Protein AF-G9N694-F1 (afdb_monomer)

pLDDT: mean 79.69, std 17.28, range [27.3, 97.25]

Secondary structure (DSSP, 8-state):
-PPP-----------S-SS-HHHHHHHHHHHHT-SS---HHHHHHHHHHH-GGGTTTS-HHHHHHHHHHHHHHHHHHHH-TT----EETBEE-TT-PPSS--S-S--TTS-----PPPPHHHHHHHHHHHHHHTSTTHHHHTT-HHHHHHHHHHHHTS-HHHHSTT----HHHHHHHHHHHHHHHHHHHHHS-EEEEESSSEEEE-SSSS-HHHHHHHHHHHHHHHHHS-GGG--TTPPPP-

Radius of gyration: 29.2 Å; Cα contacts (8 Å, |Δi|>4): 184; chains: 1; bounding box: 54×41×78 Å

Mean predicted aligned error: 15.03 Å

Structure (mmCIF, N/CA/C/O backbone):
data_AF-G9N694-F1
#
_entry.id   AF-G9N694-F1
#
loop_
_atom_site.group_PDB
_atom_site.id
_atom_site.type_symbol
_atom_site.label_atom_id
_atom_site.label_alt_id
_atom_site.label_comp_id
_atom_site.label_asym_id
_atom_site.label_entity_id
_atom_site.label_seq_id
_atom_site.pdbx_PDB_ins_code
_atom_site.Cartn_x
_atom_site.Cartn_y
_atom_site.Cartn_z
_atom_site.occupancy
_atom_site.B_iso_or_equiv
_atom_site.auth_seq_id
_atom_site.auth_comp_id
_atom_site.auth_asym_id
_atom_site.auth_atom_id
_atom_site.pdbx_PDB_model_num
ATOM 1 N N . MET A 1 1 ? -7.653 12.876 -32.410 1.00 31.05 1 MET A N 1
ATOM 2 C CA . MET A 1 1 ? -6.882 13.319 -33.592 1.00 31.05 1 MET A CA 1
ATOM 3 C C . MET A 1 1 ? -6.467 12.073 -34.362 1.00 31.05 1 MET A C 1
ATOM 5 O O . MET A 1 1 ? -6.096 11.101 -33.723 1.00 31.05 1 MET A O 1
ATOM 9 N N . ASN A 1 2 ? -6.674 12.069 -35.682 1.00 27.30 2 ASN A N 1
ATOM 10 C CA . ASN A 1 2 ? -6.541 10.912 -36.582 1.00 27.30 2 ASN A CA 1
ATOM 11 C C . ASN A 1 2 ? -5.168 10.219 -36.518 1.00 27.30 2 ASN A C 1
ATOM 13 O O . ASN A 1 2 ? -4.164 10.930 -36.509 1.00 27.30 2 ASN A O 1
ATOM 17 N N . PRO A 1 3 ? -5.094 8.883 -36.653 1.00 35.75 3 PRO A N 1
ATOM 18 C CA . PRO A 1 3 ? -3.909 8.231 -37.181 1.00 35.75 3 PRO A CA 1
ATOM 19 C C . PRO A 1 3 ? -4.004 8.194 -38.714 1.00 35.75 3 PRO A C 1
ATOM 21 O O . PRO A 1 3 ? -4.910 7.583 -39.277 1.00 35.75 3 PRO A O 1
ATOM 24 N N . ASN A 1 4 ? -3.073 8.852 -39.4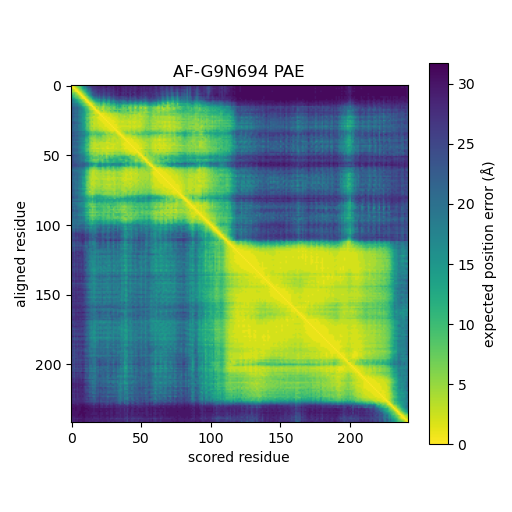00 1.00 31.20 4 ASN A N 1
ATOM 25 C CA . ASN A 1 4 ? -2.775 8.546 -40.799 1.00 31.20 4 ASN A CA 1
ATOM 26 C C . ASN A 1 4 ? -1.699 7.452 -40.816 1.00 31.20 4 ASN A C 1
ATOM 28 O O . ASN A 1 4 ? -0.613 7.704 -40.300 1.00 31.20 4 ASN A O 1
ATOM 32 N N . PRO A 1 5 ? -1.918 6.293 -41.458 1.00 39.34 5 PRO A N 1
ATOM 33 C CA . PRO A 1 5 ? -0.839 5.454 -41.936 1.00 39.34 5 PRO A CA 1
ATOM 34 C C . PRO A 1 5 ? -0.803 5.585 -43.459 1.00 39.34 5 PRO A C 1
ATOM 36 O O . PRO A 1 5 ? -1.411 4.804 -44.188 1.00 39.34 5 PRO A O 1
ATOM 39 N N . SER A 1 6 ? -0.128 6.617 -43.950 1.00 39.28 6 SER A N 1
ATOM 40 C CA . SER A 1 6 ? 0.314 6.646 -45.340 1.00 39.28 6 SER A CA 1
ATOM 41 C C . SER A 1 6 ? 1.830 6.675 -45.333 1.00 39.28 6 SER A C 1
ATOM 43 O O . SER A 1 6 ? 2.430 7.742 -45.414 1.00 39.28 6 SER A O 1
ATOM 45 N N . ASP A 1 7 ? 2.431 5.500 -45.206 1.00 34.69 7 ASP A N 1
ATOM 46 C CA . ASP A 1 7 ? 3.839 5.320 -45.529 1.00 34.69 7 ASP A CA 1
ATOM 47 C C . ASP A 1 7 ? 3.988 4.039 -46.353 1.00 34.69 7 ASP A C 1
ATOM 49 O O . ASP A 1 7 ? 4.332 2.971 -45.864 1.00 34.69 7 ASP A O 1
ATOM 53 N N . ASN A 1 8 ? 3.568 4.143 -47.616 1.00 41.00 8 ASN A N 1
ATOM 54 C CA . ASN A 1 8 ? 3.902 3.195 -48.675 1.00 41.00 8 ASN A CA 1
ATOM 55 C C . ASN A 1 8 ? 4.928 3.889 -49.584 1.00 41.00 8 ASN A C 1
ATOM 57 O O . ASN A 1 8 ? 4.618 4.249 -50.721 1.00 41.00 8 ASN A O 1
ATOM 61 N N . GLY A 1 9 ? 6.121 4.152 -49.052 1.00 32.03 9 GLY A N 1
ATOM 62 C CA . GLY A 1 9 ? 7.312 4.408 -49.859 1.00 32.03 9 GLY A CA 1
ATOM 63 C C . GLY A 1 9 ? 7.991 3.084 -50.240 1.00 32.03 9 GLY A C 1
ATOM 64 O O . GLY A 1 9 ? 7.825 2.094 -49.525 1.00 32.03 9 GLY A O 1
ATOM 65 N N . PRO A 1 10 ? 8.729 3.010 -51.363 1.00 35.75 10 PRO A N 1
ATOM 66 C CA . PRO A 1 10 ? 9.571 1.852 -51.648 1.00 35.75 10 PRO A CA 1
ATOM 67 C C . PRO A 1 10 ? 10.596 1.708 -50.515 1.00 35.75 10 PRO A C 1
ATOM 69 O O . PRO A 1 10 ? 11.372 2.633 -50.290 1.00 35.75 10 PRO A O 1
ATOM 72 N N . GLU A 1 11 ? 10.562 0.585 -49.787 1.00 46.62 11 GLU A N 1
ATOM 73 C CA . GLU A 1 11 ? 11.498 0.315 -48.690 1.00 46.62 11 GLU A CA 1
ATOM 74 C C . GLU A 1 11 ? 12.936 0.399 -49.217 1.00 46.62 11 GLU A C 1
ATOM 76 O O . GLU A 1 11 ? 13.389 -0.470 -49.969 1.00 46.62 11 GLU A O 1
ATOM 81 N N . GLU A 1 12 ? 13.649 1.461 -48.837 1.00 47.66 12 GLU A N 1
ATOM 82 C CA . GLU A 1 12 ? 15.097 1.535 -48.988 1.00 47.66 12 GLU A CA 1
ATOM 83 C C . GLU A 1 12 ? 15.743 0.303 -48.323 1.00 47.66 12 GLU A C 1
ATOM 85 O O . GLU A 1 12 ? 15.193 -0.240 -47.354 1.00 47.66 12 GLU A O 1
ATOM 90 N N . PRO A 1 13 ? 16.889 -0.189 -48.835 1.00 55.44 13 PRO A N 1
ATOM 91 C CA . PRO A 1 13 ? 17.591 -1.299 -48.205 1.00 55.44 13 PRO A CA 1
ATOM 92 C C . PRO A 1 13 ? 17.826 -0.961 -46.731 1.00 55.44 13 PRO A C 1
ATOM 94 O O . PRO A 1 13 ? 18.394 0.086 -46.434 1.00 55.44 13 PRO A O 1
ATOM 97 N N . LEU A 1 14 ? 17.376 -1.830 -45.819 1.00 58.38 14 LEU A N 1
ATOM 98 C CA . LEU A 1 14 ? 17.559 -1.627 -44.380 1.00 58.38 14 LEU A CA 1
ATOM 99 C C . LEU A 1 14 ? 19.048 -1.438 -44.091 1.00 58.38 14 LEU A C 1
ATOM 101 O O . LEU A 1 14 ? 19.834 -2.382 -44.172 1.00 58.38 14 LEU A O 1
ATOM 105 N N . GLN A 1 15 ? 19.431 -0.211 -43.757 1.00 66.50 15 GLN A N 1
ATOM 106 C CA . GLN A 1 15 ? 20.786 0.093 -43.345 1.00 66.50 15 GLN A CA 1
ATOM 107 C C . GLN A 1 15 ? 20.941 -0.366 -41.893 1.00 66.50 15 GLN A C 1
ATOM 109 O O . GLN A 1 15 ? 20.448 0.278 -40.970 1.00 66.50 15 GLN A O 1
ATOM 114 N N . LEU A 1 16 ? 21.585 -1.520 -41.689 1.00 68.62 16 LEU A N 1
ATOM 115 C CA . LEU A 1 16 ? 21.715 -2.148 -40.368 1.00 68.62 16 LEU A CA 1
ATOM 116 C C . LEU A 1 16 ? 22.426 -1.234 -39.353 1.00 68.62 16 LEU A C 1
ATOM 118 O O . LEU A 1 16 ? 22.100 -1.256 -38.171 1.00 68.62 16 LEU A O 1
ATOM 122 N N . PHE A 1 17 ? 23.358 -0.406 -39.832 1.00 76.06 17 PHE A N 1
ATOM 123 C CA . PHE A 1 17 ? 24.178 0.485 -39.019 1.00 76.06 17 PHE A CA 1
ATOM 124 C C . PHE A 1 17 ? 24.360 1.857 -39.704 1.00 76.06 17 PHE A C 1
ATOM 126 O O . PHE A 1 17 ? 24.697 1.883 -40.890 1.00 76.06 17 PHE A O 1
ATOM 133 N N . PRO A 1 18 ? 24.185 2.989 -38.994 1.00 71.81 18 PRO A N 1
ATOM 134 C CA . PRO A 1 18 ? 24.205 4.333 -39.588 1.00 71.81 18 PRO A CA 1
ATOM 135 C C . P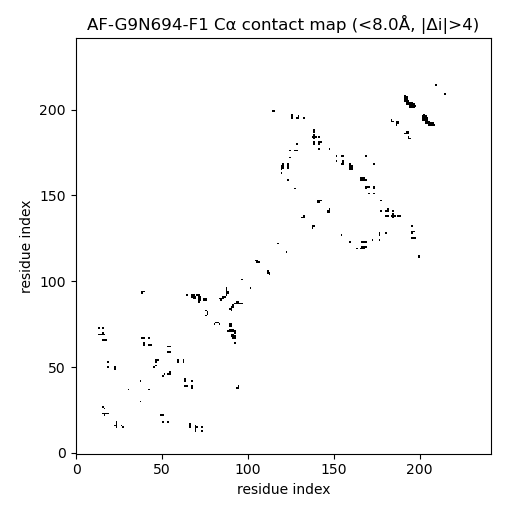RO A 1 18 ? 25.609 4.908 -39.889 1.00 71.81 18 PRO A C 1
ATOM 137 O O . PRO A 1 18 ? 25.710 6.024 -40.391 1.00 71.81 18 PRO A O 1
ATOM 140 N N . GLY A 1 19 ? 26.694 4.184 -39.587 1.00 75.94 19 GLY A N 1
ATOM 141 C CA . GLY A 1 19 ? 28.081 4.614 -39.839 1.00 75.94 19 GLY A CA 1
ATOM 142 C C . GLY A 1 19 ? 28.607 4.351 -41.258 1.00 75.94 19 GLY A C 1
ATOM 143 O O . GLY A 1 19 ? 27.845 4.145 -42.203 1.00 75.94 19 GLY A O 1
ATOM 144 N N . THR A 1 20 ? 29.938 4.361 -41.424 1.00 80.88 20 THR A N 1
ATOM 145 C CA . THR A 1 20 ? 30.566 4.128 -42.739 1.00 80.88 20 THR A CA 1
ATOM 146 C C . THR A 1 20 ? 30.318 2.698 -43.245 1.00 80.88 20 THR A C 1
ATOM 148 O O . THR A 1 20 ? 30.080 1.792 -42.439 1.00 80.88 20 THR A O 1
ATOM 151 N N . PRO A 1 21 ? 30.406 2.438 -44.566 1.00 79.00 21 PRO A N 1
ATOM 152 C CA . PRO A 1 21 ? 30.223 1.092 -45.117 1.00 79.00 21 PRO A CA 1
ATOM 153 C C . PRO A 1 21 ? 31.161 0.040 -44.504 1.00 79.00 21 PRO A C 1
ATOM 155 O O . PRO A 1 21 ? 30.767 -1.111 -44.322 1.00 79.00 21 PRO A O 1
ATOM 158 N N . GLU A 1 22 ? 32.388 0.428 -44.145 1.00 79.69 22 GLU A N 1
ATOM 159 C CA . GLU A 1 22 ? 33.351 -0.445 -43.469 1.00 79.69 22 GLU A CA 1
ATOM 160 C C . GLU A 1 22 ? 32.893 -0.804 -42.051 1.00 79.69 22 GLU A C 1
ATOM 162 O O . GLU A 1 22 ? 32.952 -1.974 -41.670 1.00 79.69 22 GLU A O 1
ATOM 167 N N . GLN A 1 23 ? 32.392 0.175 -41.292 1.00 79.62 23 GLN A N 1
ATOM 168 C CA . GLN A 1 23 ? 31.858 -0.044 -39.945 1.00 79.62 23 GLN A CA 1
ATOM 169 C C . GLN A 1 23 ? 30.597 -0.908 -39.981 1.00 79.62 23 GLN A C 1
ATOM 171 O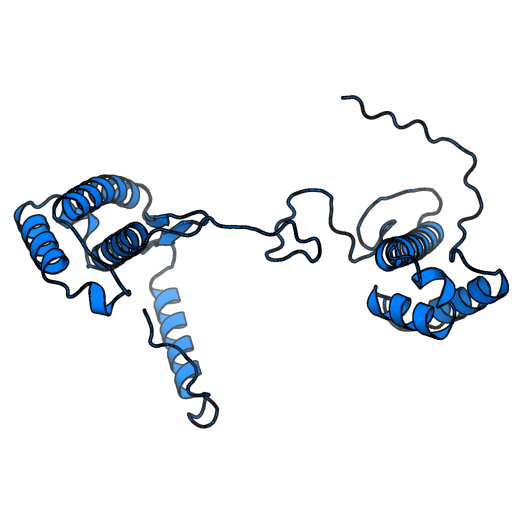 O . GLN A 1 23 ? 30.463 -1.824 -39.177 1.00 79.62 23 GLN A O 1
ATOM 176 N N . ALA A 1 24 ? 29.701 -0.674 -40.945 1.00 80.38 24 ALA A N 1
ATOM 177 C CA . ALA A 1 24 ? 28.495 -1.479 -41.116 1.00 80.38 24 ALA A CA 1
ATOM 178 C C . ALA A 1 24 ? 28.823 -2.951 -41.413 1.00 80.38 24 ALA A C 1
ATOM 180 O O . ALA A 1 24 ? 28.180 -3.849 -40.870 1.00 80.38 24 ALA A O 1
ATOM 181 N N . LYS A 1 25 ? 29.862 -3.208 -42.220 1.00 82.44 25 LYS A N 1
ATOM 182 C CA . LYS A 1 25 ? 30.330 -4.570 -42.499 1.00 82.44 25 LYS A CA 1
ATOM 183 C C . LYS A 1 25 ? 30.919 -5.243 -41.253 1.00 82.44 25 LYS A C 1
ATOM 185 O O . LYS A 1 25 ? 30.572 -6.384 -40.966 1.00 82.44 25 LYS A O 1
ATOM 190 N N . GLN A 1 26 ? 31.767 -4.538 -40.502 1.00 84.06 26 GLN A N 1
ATOM 191 C CA . GLN A 1 26 ? 32.325 -5.050 -39.241 1.00 84.06 26 GLN A CA 1
ATOM 192 C C . GLN A 1 26 ? 31.231 -5.338 -38.208 1.00 84.06 26 GLN A C 1
ATOM 194 O O . GLN A 1 26 ? 31.291 -6.343 -37.504 1.00 84.06 26 GLN A O 1
ATOM 199 N N . PHE A 1 27 ? 30.217 -4.474 -38.140 1.00 84.81 27 PHE A N 1
ATOM 200 C CA . PHE A 1 27 ? 29.071 -4.656 -37.261 1.00 84.81 27 PHE A CA 1
ATOM 201 C C . PHE A 1 27 ? 28.266 -5.902 -37.637 1.00 84.81 27 PHE A C 1
ATOM 203 O O . PHE A 1 27 ? 27.937 -6.700 -36.767 1.00 84.81 27 PHE A O 1
ATOM 210 N N . GLN A 1 28 ? 28.001 -6.118 -38.928 1.00 82.62 28 GLN A N 1
ATOM 211 C CA . GLN A 1 28 ? 27.291 -7.309 -39.393 1.00 82.62 28 GLN A CA 1
ATOM 212 C C . GLN A 1 28 ? 28.056 -8.600 -39.070 1.00 82.62 28 GLN A C 1
ATOM 214 O O . GLN A 1 28 ? 27.458 -9.548 -38.567 1.00 82.62 28 GLN A O 1
ATOM 219 N N . GLU A 1 29 ? 29.370 -8.632 -39.308 1.00 86.19 29 GLU A N 1
ATOM 220 C CA . GLU A 1 29 ? 30.215 -9.785 -38.966 1.00 86.19 29 GLU A CA 1
ATOM 221 C C . GLU A 1 29 ? 30.194 -10.071 -37.454 1.00 86.19 29 GLU A C 1
ATOM 223 O O . GLU A 1 29 ? 30.138 -11.228 -37.041 1.00 86.19 29 GLU A O 1
ATOM 228 N N . TRP A 1 30 ? 30.176 -9.025 -36.623 1.00 87.88 30 TRP A N 1
ATOM 229 C CA . TRP A 1 30 ? 30.041 -9.154 -35.172 1.00 87.88 30 TRP A CA 1
ATOM 230 C C . TRP A 1 30 ? 28.665 -9.691 -34.749 1.00 87.88 30 TRP A C 1
ATOM 232 O O . TRP A 1 30 ? 28.603 -10.597 -33.919 1.00 87.88 30 TRP A O 1
ATOM 242 N N . VAL A 1 31 ? 27.575 -9.197 -35.351 1.00 84.38 31 VAL A N 1
ATOM 243 C CA . VAL A 1 31 ? 26.210 -9.683 -35.083 1.00 84.38 31 VAL A CA 1
ATOM 244 C C . VAL A 1 31 ? 26.061 -11.158 -35.468 1.00 84.38 31 VAL A C 1
ATOM 246 O O . VAL A 1 31 ? 25.465 -11.932 -34.724 1.00 84.38 31 VAL A O 1
ATOM 249 N N . GLU A 1 32 ? 26.608 -11.566 -36.615 1.00 83.44 32 GLU A N 1
ATOM 250 C CA . GLU A 1 32 ? 26.544 -12.953 -37.097 1.00 83.44 32 GLU A CA 1
ATOM 251 C C . GLU A 1 32 ? 27.414 -13.916 -36.274 1.00 83.44 32 GLU A C 1
ATOM 253 O O . GLU A 1 32 ? 27.096 -15.101 -36.185 1.00 83.44 32 GLU A O 1
ATOM 258 N N . ALA A 1 33 ? 28.488 -13.416 -35.656 1.00 86.75 33 ALA A N 1
ATOM 259 C CA . ALA A 1 33 ? 29.359 -14.185 -34.769 1.00 86.75 33 ALA A CA 1
ATOM 260 C C . ALA A 1 33 ? 28.843 -14.281 -33.320 1.00 86.75 33 ALA A C 1
ATOM 262 O O . ALA A 1 33 ? 29.460 -14.960 -32.498 1.00 86.75 33 ALA A O 1
ATOM 263 N N . ALA A 1 34 ? 27.753 -13.590 -32.977 1.00 82.44 34 ALA A N 1
ATOM 264 C CA . ALA A 1 34 ? 27.225 -13.578 -31.622 1.00 82.44 34 AL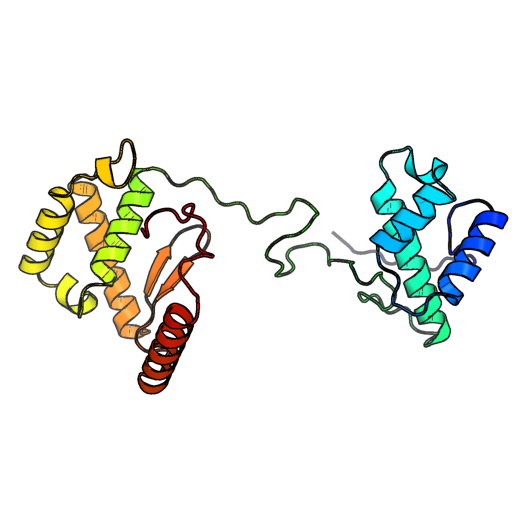A A CA 1
ATOM 265 C C . ALA A 1 34 ? 26.505 -14.897 -31.282 1.00 82.44 34 ALA A C 1
ATOM 267 O O . ALA A 1 34 ? 25.465 -15.228 -31.845 1.00 82.44 34 ALA A O 1
ATOM 268 N N . ASP A 1 35 ? 27.022 -15.615 -30.282 1.00 79.56 35 ASP A N 1
ATOM 269 C CA . ASP A 1 35 ? 26.409 -16.847 -29.755 1.00 79.56 35 ASP A CA 1
ATOM 270 C C . ASP A 1 35 ? 25.221 -16.587 -28.799 1.00 79.56 35 ASP A C 1
ATOM 272 O O . ASP A 1 35 ? 24.538 -17.520 -28.368 1.00 79.56 35 ASP A O 1
ATOM 276 N N . LYS A 1 36 ? 24.970 -15.323 -28.433 1.00 77.38 36 LYS A N 1
ATOM 277 C CA . LYS A 1 36 ? 23.911 -14.890 -27.506 1.00 77.38 36 LYS A CA 1
ATOM 278 C C . LYS A 1 36 ? 23.054 -13.786 -28.127 1.00 77.38 36 LYS A C 1
ATOM 280 O O . LYS A 1 36 ? 23.486 -13.105 -29.053 1.00 77.38 36 LYS A O 1
ATOM 285 N N . LEU A 1 37 ? 21.852 -13.585 -27.580 1.00 71.75 37 LEU A N 1
ATOM 286 C CA . LEU A 1 37 ? 21.022 -12.427 -27.923 1.00 71.75 37 LEU A CA 1
ATOM 287 C C . LEU A 1 37 ? 21.776 -11.140 -27.579 1.00 71.75 37 LEU A C 1
ATOM 289 O O . LEU A 1 37 ? 22.233 -10.974 -26.450 1.00 71.75 37 LEU A O 1
ATOM 293 N N . ILE A 1 38 ? 21.890 -10.263 -28.569 1.00 79.38 38 ILE A N 1
ATOM 294 C CA . ILE A 1 38 ? 22.545 -8.964 -28.454 1.00 79.38 38 ILE A CA 1
ATOM 295 C C . ILE A 1 38 ? 21.576 -8.005 -27.763 1.00 79.38 38 ILE A C 1
ATOM 297 O O . ILE A 1 38 ? 20.464 -7.800 -28.257 1.00 79.38 38 ILE A O 1
ATOM 301 N N . CYS A 1 39 ? 21.984 -7.441 -26.628 1.00 76.38 39 CYS A N 1
ATOM 302 C CA . CYS A 1 39 ? 21.203 -6.442 -25.898 1.00 76.38 39 CYS A CA 1
ATOM 303 C C . CYS A 1 39 ? 21.775 -5.028 -26.071 1.00 76.38 39 CYS A C 1
ATOM 305 O O . CYS A 1 39 ? 22.799 -4.827 -26.728 1.00 76.38 39 CYS A O 1
ATOM 307 N N . PHE A 1 40 ? 21.100 -4.043 -25.473 1.00 80.44 40 PHE A N 1
ATOM 308 C CA . PHE A 1 40 ? 21.509 -2.640 -25.518 1.00 80.44 40 PHE A CA 1
ATOM 309 C C . PHE A 1 40 ? 22.974 -2.414 -25.125 1.00 80.44 40 PHE A C 1
ATOM 311 O O . PHE A 1 40 ? 23.707 -1.758 -25.866 1.00 80.44 40 PHE A O 1
ATOM 318 N N . GLU A 1 41 ? 23.421 -3.009 -24.018 1.00 80.12 41 GLU A N 1
ATOM 319 C CA . GLU A 1 41 ? 24.784 -2.813 -23.511 1.00 80.12 41 GLU A CA 1
ATOM 320 C C . GLU A 1 41 ? 25.846 -3.367 -24.473 1.00 80.12 41 GLU A C 1
ATOM 322 O O . GLU A 1 41 ? 26.861 -2.718 -24.714 1.00 80.12 41 GLU A O 1
ATOM 327 N N . ASP A 1 42 ? 25.579 -4.517 -25.105 1.00 83.19 42 ASP A N 1
ATOM 328 C CA . ASP A 1 42 ? 26.502 -5.127 -26.069 1.00 83.19 42 ASP A CA 1
ATOM 329 C C . ASP A 1 42 ? 26.723 -4.209 -27.292 1.00 83.19 42 ASP A C 1
ATOM 331 O O . ASP A 1 42 ? 27.846 -4.060 -27.780 1.00 83.19 42 ASP A O 1
ATOM 335 N N . VAL A 1 43 ? 25.657 -3.565 -27.789 1.00 83.62 43 VAL A N 1
ATOM 336 C CA . VAL A 1 43 ? 25.746 -2.608 -28.910 1.00 83.62 43 VAL A CA 1
ATOM 337 C C . VAL A 1 43 ? 26.423 -1.311 -28.472 1.00 83.62 43 VAL A C 1
ATOM 339 O O . VAL A 1 43 ? 27.245 -0.776 -29.219 1.00 83.62 43 VAL A O 1
ATOM 342 N N . ALA A 1 44 ? 26.118 -0.821 -27.268 1.00 82.50 44 ALA A N 1
ATOM 343 C CA . ALA A 1 44 ? 26.721 0.385 -26.708 1.00 82.50 44 ALA A CA 1
ATOM 344 C C . ALA A 1 44 ? 28.246 0.242 -26.565 1.00 82.50 44 ALA A C 1
ATOM 346 O O . ALA A 1 44 ? 28.999 1.113 -27.011 1.00 82.50 44 ALA A O 1
ATOM 347 N N . GLU A 1 45 ? 28.718 -0.876 -26.006 1.00 84.69 45 GLU A N 1
ATOM 348 C CA . GLU A 1 45 ? 30.148 -1.179 -25.880 1.00 84.69 45 GLU A CA 1
ATOM 349 C C . GLU A 1 45 ? 30.831 -1.270 -27.247 1.00 84.69 45 GLU A C 1
ATOM 351 O O . GLU A 1 45 ? 31.897 -0.678 -27.460 1.00 84.69 45 GLU A O 1
ATOM 356 N N . TRP A 1 46 ? 30.199 -1.959 -28.203 1.00 86.38 46 TRP A N 1
ATOM 357 C CA . TRP A 1 46 ? 30.738 -2.074 -29.553 1.00 86.38 46 TRP A CA 1
ATOM 358 C C . TRP A 1 46 ? 30.856 -0.703 -30.234 1.00 86.38 46 TRP A C 1
ATOM 360 O O . TRP A 1 46 ? 31.900 -0.394 -30.820 1.00 86.38 46 TRP A O 1
ATOM 370 N N . MET A 1 47 ? 29.828 0.146 -30.124 1.00 82.56 47 MET A N 1
ATOM 371 C CA . MET A 1 47 ? 29.828 1.495 -30.696 1.00 82.56 47 MET A CA 1
ATOM 372 C C . MET A 1 47 ? 30.882 2.396 -30.049 1.00 82.56 47 MET A C 1
ATOM 374 O O . MET A 1 47 ? 31.593 3.092 -30.771 1.00 82.56 47 MET A O 1
ATOM 378 N N . ARG A 1 48 ? 31.065 2.346 -28.724 1.00 81.19 48 ARG A N 1
ATOM 379 C CA . ARG A 1 48 ? 32.125 3.112 -28.039 1.00 81.19 48 ARG A CA 1
ATOM 380 C C . ARG A 1 48 ? 33.523 2.718 -28.517 1.00 81.19 48 ARG A C 1
ATOM 382 O O . ARG A 1 48 ? 34.387 3.581 -28.653 1.00 81.19 48 ARG A O 1
ATOM 389 N N . GLY A 1 49 ? 33.742 1.436 -28.817 1.00 81.25 49 GLY A N 1
ATOM 390 C CA . GLY A 1 49 ? 35.025 0.931 -29.317 1.00 81.25 49 GLY A CA 1
ATOM 391 C C . GLY A 1 49 ? 35.304 1.216 -30.799 1.00 81.25 49 GLY A C 1
ATOM 392 O O . GLY A 1 49 ? 36.462 1.396 -31.170 1.00 81.25 49 GLY A O 1
ATOM 393 N N . ASN A 1 50 ? 34.269 1.262 -31.647 1.00 80.62 50 ASN A N 1
ATOM 394 C CA . ASN A 1 50 ? 34.431 1.217 -33.112 1.00 80.62 50 ASN A CA 1
ATOM 395 C C . ASN A 1 50 ? 33.792 2.399 -33.866 1.00 80.62 50 ASN A C 1
ATOM 397 O O . ASN A 1 50 ? 34.105 2.633 -35.037 1.00 80.62 50 ASN A O 1
ATOM 401 N N . ALA A 1 51 ? 32.899 3.151 -33.221 1.00 74.50 51 ALA A N 1
ATOM 402 C CA . ALA A 1 51 ? 32.093 4.200 -33.842 1.00 74.50 51 ALA A CA 1
ATOM 403 C C . ALA A 1 51 ? 31.730 5.341 -32.867 1.00 74.50 51 ALA A C 1
ATOM 405 O O . ALA A 1 51 ? 30.627 5.881 -32.923 1.00 74.50 51 ALA A O 1
ATOM 406 N N . ASN A 1 52 ? 32.672 5.743 -32.005 1.00 68.94 52 ASN A N 1
ATOM 407 C CA . ASN A 1 52 ? 32.447 6.732 -30.940 1.00 68.94 52 ASN A CA 1
ATOM 408 C C . ASN A 1 52 ? 31.910 8.089 -31.441 1.00 68.94 52 ASN A C 1
ATOM 410 O O . ASN A 1 52 ? 31.166 8.756 -30.738 1.00 68.94 52 ASN A O 1
ATOM 414 N N . VAL A 1 53 ? 32.227 8.474 -32.683 1.00 66.94 53 VAL A N 1
ATOM 415 C CA 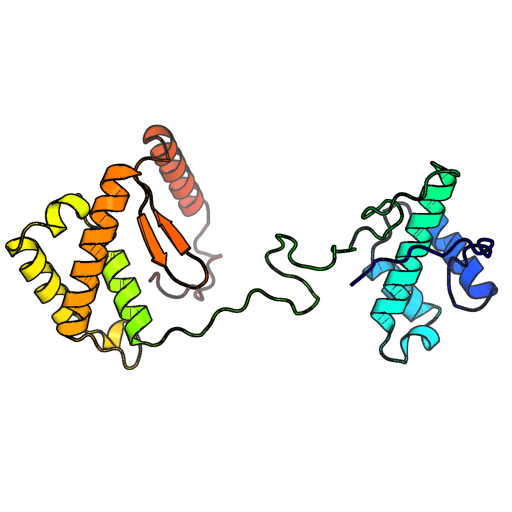. VAL A 1 53 ? 31.754 9.727 -33.310 1.00 66.94 53 VAL A CA 1
ATOM 416 C C . VAL A 1 53 ? 30.223 9.786 -33.415 1.00 66.94 53 VAL A C 1
ATOM 418 O O . VAL A 1 53 ? 29.649 10.868 -33.374 1.00 66.94 53 VAL A O 1
ATOM 421 N N . LEU A 1 54 ? 29.546 8.635 -33.516 1.00 63.38 54 LEU A N 1
ATOM 422 C CA . LEU A 1 54 ? 28.080 8.565 -33.557 1.00 63.38 54 LEU A CA 1
ATOM 423 C C . LEU A 1 54 ? 27.427 8.778 -32.180 1.00 63.38 54 LEU A C 1
ATOM 425 O O . LEU A 1 54 ? 26.209 8.904 -32.108 1.00 63.38 54 LEU A O 1
ATOM 429 N N . LEU A 1 55 ? 28.220 8.816 -31.104 1.00 62.84 55 LEU A N 1
ATOM 430 C CA . LEU A 1 55 ? 27.752 8.928 -29.723 1.00 62.84 55 LEU A CA 1
ATOM 431 C C . LEU A 1 55 ? 27.925 10.350 -29.139 1.00 62.84 55 LEU A C 1
ATOM 433 O O . LEU A 1 55 ? 27.320 10.700 -28.133 1.00 62.84 55 LEU A O 1
ATOM 437 N N . GLU A 1 56 ? 28.681 11.235 -29.796 1.00 59.53 56 GLU A N 1
ATOM 438 C CA . GLU A 1 56 ? 29.110 12.527 -29.227 1.00 59.53 56 GLU A CA 1
ATOM 439 C C . GLU A 1 56 ? 28.009 13.605 -29.092 1.00 59.53 56 GLU A C 1
ATOM 441 O O . GLU A 1 56 ? 28.299 14.722 -28.657 1.00 59.53 56 GLU A O 1
ATOM 446 N N . HIS A 1 57 ? 26.758 13.346 -29.487 1.00 55.88 57 HIS A N 1
ATOM 447 C CA . HIS A 1 57 ? 25.713 14.383 -29.600 1.00 55.88 57 HIS A CA 1
ATOM 448 C C . HIS A 1 57 ? 24.528 14.236 -28.636 1.00 55.88 57 HIS A C 1
ATOM 450 O O . HIS A 1 57 ? 23.558 14.975 -28.757 1.00 55.88 57 HIS A O 1
ATOM 456 N N . GLY A 1 58 ? 24.614 13.355 -27.635 1.00 55.72 58 GLY A N 1
ATOM 457 C CA . GLY A 1 58 ? 23.550 13.187 -26.634 1.00 55.72 58 GLY A CA 1
ATOM 458 C C . GLY A 1 58 ? 22.369 12.320 -27.090 1.00 55.72 58 GLY A C 1
ATOM 459 O O . GLY A 1 58 ? 21.534 11.979 -26.260 1.00 55.72 58 GLY A O 1
ATOM 460 N N . ASP A 1 59 ? 22.362 11.884 -28.353 1.00 64.00 59 ASP A N 1
ATOM 461 C CA . ASP A 1 59 ? 21.375 10.959 -28.935 1.00 64.00 59 ASP A CA 1
ATOM 462 C C . ASP A 1 59 ? 21.841 9.486 -28.890 1.00 64.00 59 ASP A C 1
ATOM 464 O O . ASP A 1 59 ? 21.343 8.644 -29.636 1.00 64.00 59 ASP A O 1
ATOM 468 N N . GLU A 1 60 ? 22.804 9.144 -28.018 1.00 72.50 60 GLU A N 1
ATOM 469 C CA . GLU A 1 60 ? 23.377 7.786 -27.917 1.00 72.50 60 GLU A CA 1
ATOM 470 C C . GLU A 1 60 ? 22.288 6.712 -27.804 1.00 72.50 60 GLU A C 1
ATOM 472 O O . GLU A 1 60 ? 22.313 5.702 -28.507 1.00 72.50 60 GLU A O 1
ATOM 477 N N . VAL A 1 61 ? 21.302 6.958 -26.940 1.00 73.44 61 VAL A N 1
ATOM 478 C CA . VAL A 1 61 ? 20.211 6.021 -26.657 1.00 73.44 61 VAL A CA 1
ATOM 479 C C . VAL A 1 61 ? 19.342 5.793 -27.891 1.00 73.44 61 VAL A C 1
ATOM 481 O O . VAL A 1 61 ? 19.028 4.648 -28.211 1.00 73.44 61 VAL A O 1
ATOM 484 N N . GLU A 1 62 ? 18.992 6.857 -28.615 1.00 75.88 62 GLU A N 1
ATOM 485 C CA . GLU A 1 62 ? 18.135 6.775 -29.801 1.00 75.88 62 GLU A CA 1
ATOM 486 C C . GLU A 1 62 ? 18.849 6.051 -30.951 1.00 75.88 62 GLU A C 1
ATOM 488 O O . GLU A 1 62 ? 18.272 5.173 -31.598 1.00 75.88 62 GLU A O 1
ATOM 493 N N . VAL A 1 63 ? 20.140 6.333 -31.150 1.00 80.19 63 VAL A N 1
ATOM 494 C CA . VAL A 1 63 ? 20.965 5.667 -32.169 1.00 80.19 63 VAL A CA 1
ATOM 495 C C . VAL A 1 63 ? 21.120 4.173 -31.868 1.00 80.19 63 VAL A C 1
ATOM 497 O O . VAL A 1 63 ? 20.976 3.344 -32.772 1.00 80.19 63 VAL A O 1
ATOM 500 N N . ILE A 1 64 ? 21.368 3.803 -30.608 1.00 81.50 64 ILE A N 1
ATOM 501 C CA . ILE A 1 64 ? 21.486 2.397 -30.198 1.00 81.50 64 ILE A CA 1
ATOM 502 C C . ILE A 1 64 ? 20.143 1.671 -30.368 1.00 81.50 64 ILE A C 1
ATOM 504 O O . ILE A 1 64 ? 20.107 0.585 -30.952 1.00 81.50 64 ILE A O 1
ATOM 508 N N . GLN A 1 65 ? 19.030 2.276 -29.939 1.00 81.12 65 GLN A N 1
ATOM 509 C CA . GLN A 1 65 ? 17.688 1.708 -30.121 1.00 81.12 65 GLN A CA 1
ATOM 510 C C . GLN A 1 65 ? 17.349 1.498 -31.600 1.00 81.12 65 GLN A C 1
ATOM 512 O O . GLN A 1 65 ? 16.827 0.445 -31.969 1.00 81.12 65 GLN A O 1
ATOM 517 N N . GLN A 1 66 ? 17.702 2.452 -32.464 1.00 82.75 66 GLN A N 1
ATOM 518 C CA . GLN A 1 66 ? 17.492 2.343 -33.906 1.00 82.75 66 GLN A CA 1
ATOM 519 C C . GLN A 1 66 ? 18.284 1.179 -34.521 1.00 82.75 66 GLN A C 1
ATOM 521 O O . GLN A 1 66 ? 17.761 0.460 -35.379 1.00 82.75 66 GLN A O 1
ATOM 526 N N . VAL A 1 67 ? 19.527 0.964 -34.082 1.00 84.50 67 VAL A N 1
ATOM 527 C CA . VAL A 1 67 ? 20.352 -0.166 -34.537 1.00 84.50 67 VAL A CA 1
ATOM 528 C C . VAL A 1 67 ? 19.784 -1.498 -34.056 1.00 84.50 67 VAL A C 1
ATOM 530 O O . VAL A 1 67 ? 19.652 -2.426 -34.856 1.00 84.50 67 VAL A O 1
ATOM 533 N N . LEU A 1 68 ? 19.365 -1.594 -32.794 1.00 83.50 68 LEU A N 1
ATOM 534 C CA . LEU A 1 68 ? 18.715 -2.800 -32.277 1.00 83.50 68 LEU A CA 1
ATOM 535 C C . LEU A 1 68 ? 17.395 -3.103 -33.005 1.00 83.50 68 LEU A C 1
ATOM 537 O O . LEU A 1 68 ? 17.117 -4.259 -33.331 1.00 83.50 68 LEU A O 1
ATOM 541 N N . ASP A 1 69 ? 16.597 -2.080 -33.315 1.00 82.62 69 ASP A N 1
ATOM 542 C CA . ASP A 1 69 ? 15.380 -2.223 -34.117 1.00 82.62 69 ASP A CA 1
ATOM 543 C C . ASP A 1 69 ? 15.693 -2.736 -35.528 1.00 82.62 69 ASP A C 1
ATOM 545 O O . ASP A 1 69 ? 14.954 -3.563 -36.067 1.00 82.62 69 ASP A O 1
ATOM 549 N N . ASN A 1 70 ? 16.792 -2.283 -36.134 1.00 83.88 70 ASN A N 1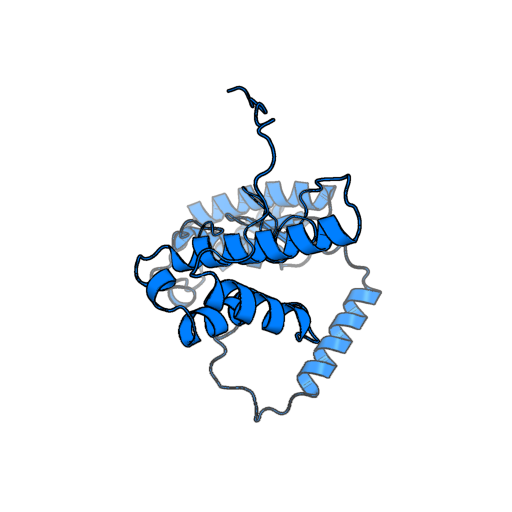
ATOM 550 C CA . ASN A 1 70 ? 17.224 -2.765 -37.444 1.00 83.88 70 ASN A CA 1
ATOM 551 C C . ASN A 1 70 ? 17.670 -4.232 -37.393 1.00 83.88 70 ASN A C 1
ATOM 553 O O . ASN A 1 70 ? 17.307 -4.994 -38.291 1.00 83.88 70 ASN A O 1
ATOM 557 N N . ILE A 1 71 ? 18.362 -4.656 -36.328 1.00 82.31 71 ILE A N 1
ATOM 558 C CA . ILE A 1 71 ? 18.697 -6.072 -36.088 1.00 82.31 71 ILE A CA 1
ATOM 559 C C . ILE A 1 71 ? 17.416 -6.909 -35.964 1.00 82.31 71 ILE A C 1
ATOM 561 O O . ILE A 1 71 ? 17.276 -7.939 -36.627 1.00 82.31 71 ILE A O 1
ATOM 565 N N . ALA A 1 72 ? 16.445 -6.456 -35.165 1.00 81.25 72 ALA A N 1
ATOM 566 C CA . ALA A 1 72 ? 15.179 -7.165 -34.979 1.00 81.25 72 ALA A CA 1
ATOM 567 C C . ALA A 1 72 ? 14.368 -7.279 -36.285 1.00 81.25 72 ALA A C 1
ATOM 569 O O . ALA A 1 72 ? 13.744 -8.313 -36.544 1.00 81.25 72 ALA A O 1
ATOM 570 N N . LYS A 1 73 ? 14.389 -6.239 -37.129 1.00 82.31 73 LYS A N 1
ATOM 571 C CA . LYS A 1 73 ? 13.752 -6.240 -38.457 1.00 82.31 73 LYS A CA 1
ATOM 572 C C . LYS A 1 73 ? 14.470 -7.156 -39.449 1.00 82.31 73 LYS A C 1
ATOM 574 O O . LYS A 1 73 ? 13.793 -7.849 -40.205 1.00 82.31 73 LYS A O 1
ATOM 579 N N . ASP A 1 74 ? 15.803 -7.198 -39.450 1.00 82.06 74 ASP A N 1
ATOM 580 C CA . ASP A 1 74 ? 16.575 -8.131 -40.287 1.00 82.06 74 ASP A CA 1
ATOM 581 C C . ASP A 1 74 ? 16.267 -9.590 -39.918 1.00 82.06 74 ASP A C 1
ATOM 583 O O . ASP A 1 74 ? 15.939 -10.411 -40.780 1.00 82.06 74 ASP A O 1
ATOM 587 N N . PHE A 1 75 ? 16.252 -9.892 -38.618 1.00 79.81 75 PHE A N 1
ATOM 588 C CA . PHE A 1 75 ? 15.858 -11.204 -38.110 1.00 79.81 75 PHE A CA 1
ATOM 589 C C . PHE A 1 75 ? 14.430 -11.582 -38.529 1.00 79.81 75 PHE A C 1
ATOM 591 O O . PHE A 1 75 ? 14.180 -12.694 -39.002 1.00 79.81 75 PHE A O 1
ATOM 598 N N . GLN A 1 76 ? 13.489 -10.640 -38.431 1.00 79.06 76 GLN A N 1
ATOM 599 C CA . GLN A 1 76 ? 12.122 -10.843 -38.902 1.00 79.06 76 GLN A CA 1
ATOM 600 C C . GLN A 1 76 ? 12.066 -11.097 -40.411 1.00 79.06 76 GLN A C 1
ATOM 602 O O . GLN A 1 76 ? 11.398 -12.043 -40.822 1.00 79.06 76 GLN A O 1
ATOM 607 N N . LYS A 1 77 ? 12.786 -10.328 -41.239 1.00 80.81 77 LYS A N 1
ATOM 608 C CA . LYS A 1 77 ? 12.821 -10.537 -42.698 1.00 80.81 77 LYS A CA 1
ATOM 609 C C . LYS A 1 77 ? 13.367 -11.918 -43.072 1.00 80.81 77 LYS A C 1
ATOM 611 O O . LYS A 1 77 ? 12.867 -12.516 -44.024 1.00 80.81 77 LYS A O 1
ATOM 616 N N . LYS A 1 78 ? 14.322 -12.458 -42.305 1.00 80.75 78 LYS A N 1
ATOM 617 C CA . LYS A 1 78 ? 14.851 -13.824 -42.488 1.00 80.75 78 LYS A CA 1
ATOM 618 C C . LYS A 1 78 ? 13.801 -14.912 -42.223 1.00 80.75 78 LYS A C 1
ATOM 620 O O . LYS A 1 78 ? 13.770 -15.910 -42.938 1.00 80.75 78 LYS A O 1
ATOM 625 N N . ILE A 1 79 ? 12.941 -14.732 -41.220 1.00 80.31 79 ILE A N 1
ATOM 626 C CA . ILE A 1 79 ? 11.953 -15.746 -40.798 1.00 80.31 79 ILE A CA 1
ATOM 627 C C . ILE A 1 79 ? 10.596 -15.565 -41.491 1.00 80.31 79 ILE A C 1
ATOM 629 O O . ILE A 1 79 ? 9.877 -16.530 -41.746 1.00 80.31 79 ILE A O 1
ATOM 633 N N . SER A 1 80 ? 10.198 -14.329 -41.769 1.00 79.12 80 SER A N 1
ATOM 634 C CA . SER A 1 80 ? 8.887 -13.965 -42.309 1.00 79.12 80 SER A CA 1
ATOM 635 C C . SER A 1 80 ? 9.017 -12.751 -43.232 1.00 79.12 80 SER A C 1
ATOM 637 O O . SER A 1 80 ? 8.716 -11.627 -42.835 1.00 79.12 80 SER A O 1
ATOM 639 N N . PRO A 1 81 ? 9.420 -12.962 -44.498 1.00 74.81 81 PRO A N 1
ATOM 640 C CA . PRO A 1 81 ? 9.728 -11.879 -45.437 1.00 74.81 81 PRO A CA 1
ATOM 641 C C . PRO A 1 81 ? 8.514 -11.032 -45.850 1.00 74.81 81 PRO A C 1
ATOM 643 O O . PRO A 1 81 ? 8.675 -10.014 -46.513 1.00 74.81 81 PRO A O 1
ATOM 646 N N . THR A 1 82 ? 7.296 -11.455 -45.505 1.00 73.25 82 THR A N 1
ATOM 647 C CA . THR A 1 82 ? 6.032 -10.824 -45.921 1.00 73.25 82 THR A CA 1
ATOM 648 C C . THR A 1 82 ? 5.262 -10.157 -44.783 1.00 73.25 82 THR A C 1
ATOM 650 O O . THR A 1 82 ? 4.261 -9.497 -45.053 1.00 73.25 82 THR A O 1
ATOM 653 N N . ALA A 1 83 ? 5.690 -10.313 -43.526 1.00 69.12 83 ALA A N 1
ATOM 654 C CA . ALA A 1 83 ? 4.953 -9.813 -42.371 1.00 69.12 83 ALA A CA 1
ATOM 655 C C . ALA A 1 83 ? 5.796 -8.829 -41.553 1.00 69.12 83 ALA A C 1
ATOM 657 O O . ALA A 1 83 ? 6.792 -9.209 -40.945 1.00 69.12 83 ALA A O 1
ATOM 658 N N . THR A 1 84 ? 5.338 -7.578 -41.479 1.00 72.88 84 THR A N 1
ATOM 659 C CA . THR A 1 84 ? 5.891 -6.563 -40.574 1.00 72.88 84 THR A CA 1
ATOM 660 C C . THR A 1 84 ? 5.122 -6.606 -39.258 1.00 72.88 84 THR A C 1
ATOM 662 O O . THR A 1 84 ? 4.121 -5.912 -39.073 1.00 72.88 84 THR A O 1
ATOM 665 N N . ILE A 1 85 ? 5.557 -7.471 -38.346 1.00 78.38 85 ILE A N 1
ATOM 666 C CA . ILE A 1 85 ? 5.018 -7.563 -36.984 1.00 78.38 85 ILE A CA 1
ATOM 667 C C . ILE A 1 85 ? 5.876 -6.691 -36.068 1.00 78.38 85 ILE A C 1
ATOM 669 O O . ILE A 1 85 ? 7.092 -6.668 -36.187 1.00 78.38 85 ILE A O 1
ATOM 673 N N . LYS A 1 86 ? 5.228 -5.950 -35.177 1.00 79.06 86 LYS A N 1
ATOM 674 C CA . LYS A 1 86 ? 5.822 -4.889 -34.364 1.00 79.06 86 LYS A CA 1
ATOM 675 C C . LYS A 1 86 ? 5.751 -5.274 -32.879 1.00 79.06 86 LYS A C 1
ATOM 677 O O . LYS A 1 86 ? 4.916 -4.750 -32.147 1.00 79.06 86 LYS A O 1
ATOM 682 N N . LEU A 1 87 ? 6.583 -6.228 -32.452 1.00 76.25 87 LEU A N 1
ATOM 683 C CA . LEU A 1 87 ? 6.642 -6.758 -31.079 1.00 76.25 87 LEU A CA 1
ATOM 684 C C . LEU A 1 87 ? 8.079 -6.697 -30.520 1.00 76.25 87 LEU A C 1
ATOM 686 O O . LEU A 1 87 ? 9.025 -6.807 -31.301 1.00 76.25 87 LEU A O 1
ATOM 690 N N . PRO A 1 88 ? 8.278 -6.553 -29.195 1.00 76.31 88 PRO A N 1
ATOM 691 C CA . PRO A 1 88 ? 9.609 -6.660 -28.594 1.00 76.31 88 PRO A CA 1
ATOM 692 C C . PRO A 1 88 ? 10.265 -8.007 -28.925 1.00 76.31 88 PRO A C 1
ATOM 694 O O . PRO A 1 88 ? 9.648 -9.063 -28.772 1.00 76.31 88 PRO A O 1
ATOM 697 N N . GLY A 1 89 ? 11.491 -7.968 -29.446 1.00 69.69 89 GLY A N 1
ATOM 698 C CA . GLY A 1 89 ? 12.220 -9.137 -29.947 1.00 69.69 89 GLY A CA 1
ATOM 699 C C . GLY A 1 89 ? 11.769 -9.639 -31.328 1.00 69.69 89 GLY A C 1
ATOM 700 O O . GLY A 1 89 ? 12.338 -10.601 -31.843 1.00 69.69 89 GLY A O 1
ATOM 701 N N . TYR A 1 90 ? 10.763 -9.013 -31.949 1.00 71.00 90 TYR A N 1
ATOM 702 C CA . TYR A 1 90 ? 10.261 -9.375 -33.276 1.00 71.00 90 TYR A CA 1
ATOM 703 C C . TYR A 1 90 ? 9.733 -8.141 -34.029 1.00 71.00 90 TYR A C 1
ATOM 705 O O . TYR A 1 90 ? 8.559 -7.777 -33.926 1.00 71.00 90 TYR A O 1
ATOM 713 N N . GLY A 1 91 ? 10.628 -7.486 -34.776 1.00 74.06 91 GLY A N 1
ATOM 714 C CA . GLY A 1 91 ? 10.396 -6.207 -35.465 1.00 74.06 91 GLY A CA 1
ATOM 715 C C . GLY A 1 91 ? 10.645 -4.954 -34.612 1.00 74.06 91 GLY A C 1
ATOM 716 O O . GLY A 1 91 ? 10.800 -3.869 -35.172 1.00 74.06 91 GLY A O 1
ATOM 717 N N . TYR A 1 92 ? 10.749 -5.111 -33.289 1.00 78.62 92 TYR A N 1
ATOM 718 C CA . TYR A 1 92 ? 11.346 -4.151 -32.357 1.00 78.62 92 TYR A CA 1
ATOM 719 C C . TYR A 1 92 ? 12.426 -4.822 -31.510 1.00 78.62 92 TYR A C 1
ATOM 721 O O . TYR A 1 92 ? 12.391 -6.041 -31.320 1.00 78.62 92 TYR A O 1
ATOM 729 N N . HIS A 1 93 ? 13.356 -4.039 -30.971 1.00 74.50 93 HIS A N 1
ATOM 730 C CA . HIS A 1 93 ? 14.327 -4.537 -30.002 1.00 74.50 93 HIS A CA 1
ATOM 731 C C . HIS A 1 93 ? 13.657 -5.102 -28.741 1.00 74.50 93 HIS A C 1
ATOM 733 O O . HIS A 1 93 ? 12.521 -4.756 -28.408 1.00 74.50 93 HIS A O 1
ATOM 739 N N . LEU A 1 94 ? 14.343 -6.032 -28.069 1.00 72.25 94 LEU A N 1
ATOM 740 C CA . LEU A 1 94 ? 13.792 -6.770 -26.927 1.00 72.25 94 LEU A CA 1
ATOM 741 C C . LEU A 1 94 ? 13.434 -5.850 -25.754 1.00 72.25 94 LEU A C 1
ATOM 743 O O . LEU A 1 94 ? 12.401 -6.049 -25.123 1.00 72.25 94 LEU A O 1
ATOM 747 N N . ASP A 1 95 ? 14.252 -4.825 -25.522 1.00 70.56 95 ASP A N 1
ATOM 748 C CA . ASP A 1 95 ? 14.097 -3.899 -24.397 1.00 70.56 95 ASP A CA 1
ATOM 749 C C . ASP A 1 95 ? 13.050 -2.800 -24.666 1.00 70.56 95 ASP A C 1
ATOM 751 O O . ASP A 1 95 ? 12.823 -1.928 -23.828 1.00 70.56 95 ASP A O 1
ATOM 755 N N . ARG A 1 96 ? 12.371 -2.837 -25.825 1.00 75.44 96 ARG A N 1
ATOM 756 C CA . ARG A 1 96 ? 11.388 -1.817 -26.189 1.00 75.44 96 ARG A CA 1
ATOM 757 C C . ARG A 1 96 ? 10.166 -1.893 -25.283 1.00 75.44 96 ARG A C 1
ATOM 759 O O . ARG A 1 96 ? 9.329 -2.789 -25.422 1.00 75.44 96 ARG A O 1
ATOM 766 N N . MET A 1 97 ? 10.003 -0.885 -24.437 1.00 69.69 97 MET A N 1
ATOM 767 C CA . MET A 1 97 ? 8.772 -0.673 -23.682 1.00 69.69 97 MET A CA 1
ATOM 768 C C . MET A 1 97 ? 7.700 -0.022 -24.571 1.00 69.69 97 MET A C 1
ATOM 770 O O . MET A 1 97 ? 8.014 0.831 -25.407 1.00 69.69 97 MET A O 1
ATOM 774 N N . PRO A 1 98 ? 6.422 -0.420 -24.450 1.00 69.12 98 PRO A N 1
ATOM 775 C CA . PRO A 1 98 ? 5.343 0.272 -25.138 1.00 69.12 98 PRO A CA 1
ATOM 776 C C . PRO A 1 98 ? 5.171 1.686 -24.572 1.00 69.12 98 PRO A C 1
ATOM 778 O O . PRO A 1 98 ? 5.354 1.914 -23.380 1.00 69.12 98 PRO A O 1
ATOM 781 N N . GLU A 1 99 ? 4.777 2.630 -25.425 1.00 64.00 99 GLU A N 1
ATOM 782 C CA . GLU A 1 99 ? 4.426 3.979 -24.977 1.00 64.00 99 GLU A CA 1
ATOM 783 C C . GLU A 1 99 ? 3.217 3.930 -24.023 1.00 64.00 99 GLU A C 1
ATOM 785 O O . GLU A 1 99 ? 2.184 3.333 -24.342 1.00 64.00 99 GLU A O 1
ATOM 790 N N . GLY A 1 100 ? 3.336 4.576 -22.857 1.00 62.75 100 GLY A N 1
ATOM 791 C CA . GLY A 1 100 ? 2.292 4.652 -21.830 1.00 62.75 100 GLY A CA 1
ATOM 792 C C . GLY A 1 100 ? 2.584 3.815 -20.579 1.00 62.75 100 GLY A C 1
ATOM 793 O O . GLY A 1 100 ? 3.724 3.461 -20.296 1.00 62.75 100 GLY A O 1
ATOM 794 N N . HIS A 1 101 ? 1.541 3.519 -19.797 1.00 54.38 101 HIS A N 1
ATOM 795 C CA . HIS A 1 101 ? 1.670 2.736 -18.565 1.00 54.38 101 HIS A CA 1
ATOM 796 C C . HIS A 1 101 ? 1.728 1.237 -18.879 1.00 54.38 101 HIS A C 1
ATOM 798 O O . HIS A 1 101 ? 0.699 0.579 -19.044 1.00 54.38 101 HIS A O 1
ATOM 804 N N . PHE A 1 102 ? 2.937 0.688 -18.948 1.00 59.09 102 PHE A N 1
ATOM 805 C CA . PHE A 1 102 ? 3.165 -0.749 -18.813 1.00 59.09 102 PHE A CA 1
ATOM 806 C C . PHE A 1 102 ? 3.355 -1.072 -17.322 1.00 59.09 102 PHE A C 1
ATOM 808 O O . PHE A 1 102 ? 3.928 -0.244 -16.615 1.00 59.09 102 PHE A O 1
ATOM 815 N N . PRO A 1 103 ? 2.889 -2.224 -16.801 1.00 58.50 103 PRO A N 1
ATOM 816 C CA . PRO A 1 103 ? 3.012 -2.560 -15.381 1.00 58.50 103 PRO A CA 1
ATOM 817 C C . PRO A 1 103 ? 4.454 -2.966 -15.020 1.00 58.50 103 PRO A C 1
ATOM 819 O O . PRO A 1 103 ? 4.706 -4.093 -14.597 1.00 58.50 103 PRO A O 1
ATOM 822 N N . VAL A 1 104 ? 5.412 -2.058 -15.214 1.00 61.22 104 VAL A N 1
ATOM 823 C CA . VAL A 1 104 ? 6.770 -2.155 -14.675 1.00 61.22 104 VAL A CA 1
ATOM 824 C C . VAL A 1 104 ? 6.835 -1.295 -13.422 1.00 61.22 104 VAL A C 1
ATOM 826 O O . VAL A 1 104 ? 6.363 -0.163 -13.415 1.00 61.22 104 VAL A O 1
ATOM 829 N N . PHE A 1 105 ? 7.440 -1.828 -12.364 1.00 53.91 105 PHE A N 1
ATOM 830 C CA . PHE A 1 105 ? 7.638 -1.100 -11.109 1.00 53.91 105 PHE A CA 1
ATOM 831 C C . PHE A 1 105 ? 8.654 0.050 -11.244 1.00 53.91 105 PHE A C 1
ATOM 833 O O . PHE A 1 105 ? 8.574 1.030 -10.514 1.00 53.91 105 PHE A O 1
ATOM 840 N N . ALA A 1 106 ? 9.593 -0.052 -12.189 1.00 54.50 106 ALA A N 1
ATOM 841 C CA . ALA A 1 106 ? 10.564 0.989 -12.502 1.00 54.50 106 ALA A CA 1
ATOM 842 C C . ALA A 1 106 ? 10.854 0.983 -14.009 1.00 54.50 106 ALA A C 1
ATOM 844 O O . ALA A 1 106 ? 11.105 -0.078 -14.584 1.00 54.50 106 ALA A O 1
ATOM 845 N N . THR A 1 107 ? 10.817 2.156 -14.636 1.00 55.78 107 THR A N 1
ATOM 846 C CA . THR A 1 107 ? 11.273 2.383 -16.014 1.00 55.78 107 THR A CA 1
ATOM 847 C C . THR A 1 107 ? 12.480 3.312 -15.981 1.00 55.78 107 THR A C 1
ATOM 849 O O . THR A 1 107 ? 12.521 4.244 -15.184 1.00 55.78 107 THR A O 1
ATOM 852 N N . ASP A 1 108 ? 13.437 3.091 -16.869 1.00 54.00 108 ASP A N 1
ATOM 853 C CA . ASP A 1 108 ? 14.619 3.935 -17.087 1.00 54.00 108 ASP A CA 1
ATOM 854 C C . ASP A 1 108 ? 14.288 5.343 -17.624 1.00 54.00 108 ASP A C 1
ATOM 856 O O . ASP A 1 108 ? 15.111 6.252 -17.553 1.00 54.00 108 ASP A O 1
ATOM 860 N N . THR A 1 109 ? 13.066 5.547 -18.121 1.00 55.22 109 THR A N 1
ATOM 861 C CA . THR A 1 109 ? 12.591 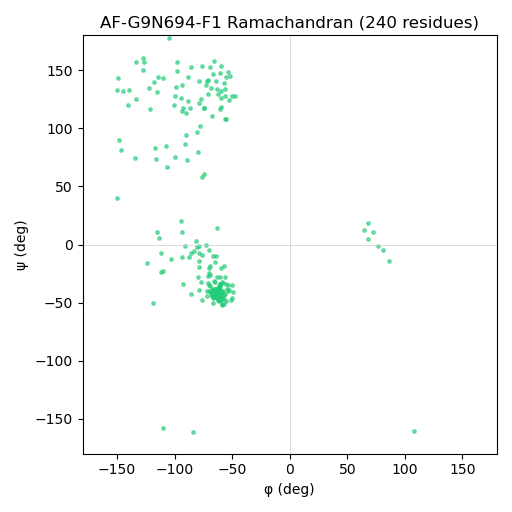6.794 -18.741 1.00 55.22 109 THR A CA 1
ATOM 862 C C . THR A 1 109 ? 12.160 7.892 -17.763 1.00 55.22 109 THR A C 1
ATOM 864 O O . THR A 1 109 ? 11.733 8.959 -18.205 1.00 55.22 109 THR A O 1
ATOM 867 N N . GLY A 1 110 ? 12.199 7.662 -16.447 1.00 52.28 110 GLY A N 1
ATOM 868 C CA . GLY A 1 110 ? 11.768 8.661 -15.458 1.00 52.28 110 GLY A CA 1
ATOM 869 C C . GLY A 1 110 ? 10.257 8.959 -15.455 1.00 52.28 110 GLY A C 1
ATOM 870 O O . GLY A 1 110 ? 9.799 9.813 -14.697 1.00 52.28 110 GLY A O 1
ATOM 871 N N . THR A 1 111 ? 9.448 8.249 -16.255 1.00 54.09 111 THR A N 1
ATOM 872 C CA . THR A 1 111 ? 7.983 8.153 -16.084 1.00 54.09 111 THR A CA 1
ATOM 873 C C . THR A 1 111 ? 7.674 7.207 -14.928 1.00 54.09 111 THR A C 1
ATOM 875 O O . THR A 1 111 ? 7.059 6.156 -15.086 1.00 54.09 111 THR A O 1
ATOM 878 N N . GLU A 1 112 ? 8.203 7.564 -13.768 1.00 64.31 112 GLU A N 1
ATOM 879 C CA . GLU A 1 112 ? 8.122 6.797 -12.540 1.00 64.31 112 GLU A CA 1
ATOM 880 C C . GLU A 1 112 ? 6.731 6.932 -11.917 1.00 64.31 112 GLU A C 1
ATOM 882 O O . GLU A 1 112 ? 6.036 7.940 -12.084 1.00 64.31 112 GLU A O 1
ATOM 887 N N . TRP A 1 113 ? 6.340 5.916 -11.148 1.00 64.12 113 TRP A N 1
ATOM 888 C CA . TRP A 1 113 ? 5.338 6.112 -10.111 1.00 64.12 113 TRP A CA 1
ATOM 889 C C . TRP A 1 113 ? 5.902 7.142 -9.131 1.00 64.12 113 TRP A C 1
ATOM 891 O O . TRP A 1 113 ? 6.946 6.919 -8.517 1.00 64.12 113 TRP A O 1
ATOM 901 N N . ASN A 1 114 ? 5.240 8.291 -9.024 1.00 67.31 114 ASN A N 1
ATOM 902 C CA . ASN A 1 114 ? 5.525 9.261 -7.988 1.00 67.31 114 ASN A CA 1
ATOM 903 C C . ASN A 1 114 ? 4.361 9.291 -7.014 1.00 67.31 114 ASN A C 1
ATOM 905 O O . ASN A 1 114 ? 3.200 9.161 -7.394 1.00 67.31 114 ASN A O 1
ATOM 909 N N . ALA A 1 115 ? 4.705 9.465 -5.749 1.00 74.94 115 ALA A N 1
ATOM 910 C CA . ALA A 1 115 ? 3.722 9.600 -4.709 1.00 74.94 115 ALA A CA 1
ATOM 911 C C . ALA A 1 115 ? 3.944 10.926 -3.997 1.00 74.94 115 ALA A C 1
ATOM 913 O O . ALA A 1 115 ? 5.082 11.315 -3.709 1.00 74.94 115 ALA A O 1
ATOM 914 N N . GLY A 1 116 ? 2.862 11.654 -3.758 1.00 83.50 116 GLY A N 1
ATOM 915 C CA . GLY A 1 116 ? 2.899 12.829 -2.895 1.00 83.50 116 GLY A CA 1
ATOM 916 C C . GLY A 1 116 ? 3.529 12.521 -1.519 1.00 83.50 116 GLY A C 1
ATOM 917 O O . GLY A 1 116 ? 3.406 11.427 -0.966 1.00 83.50 116 GLY A O 1
ATOM 918 N N . PRO A 1 117 ? 4.260 13.466 -0.916 1.00 86.31 117 PRO A N 1
ATOM 919 C CA . PRO A 1 117 ? 4.695 13.287 0.458 1.00 86.31 117 PRO A CA 1
ATOM 920 C C . PRO A 1 117 ? 3.489 13.412 1.396 1.00 86.31 117 PRO A C 1
ATOM 922 O O . PRO A 1 117 ? 2.763 14.405 1.354 1.00 86.31 117 PRO A O 1
ATOM 925 N N . LEU A 1 118 ? 3.315 12.433 2.283 1.00 91.62 118 LEU A N 1
ATOM 926 C CA . LEU A 1 118 ? 2.342 12.509 3.370 1.00 91.62 118 LEU A CA 1
ATOM 927 C C . LEU A 1 118 ? 2.787 13.507 4.444 1.00 91.62 118 LEU A C 1
ATOM 929 O O . LEU A 1 118 ? 3.956 13.559 4.840 1.00 91.62 118 LEU A O 1
ATOM 933 N N . PHE A 1 119 ? 1.837 14.262 4.986 1.00 94.00 119 PHE A N 1
ATOM 934 C CA . PHE A 1 119 ? 2.054 15.080 6.169 1.00 94.00 119 PHE A CA 1
ATOM 935 C C . PHE A 1 119 ? 2.242 14.204 7.416 1.00 94.00 119 PHE A C 1
ATOM 937 O O . PHE A 1 119 ? 1.673 13.122 7.551 1.00 94.00 119 PHE A O 1
ATOM 944 N N . VAL A 1 120 ? 2.973 14.728 8.408 1.00 95.25 120 VAL A N 1
ATOM 945 C CA . VAL A 1 120 ? 3.232 14.059 9.701 1.00 95.25 120 VAL A CA 1
ATOM 946 C C . VAL A 1 120 ? 1.947 13.522 10.350 1.00 95.25 120 VAL A C 1
ATOM 948 O O . VAL A 1 120 ? 1.925 12.405 10.863 1.00 95.25 120 VAL A O 1
ATOM 951 N N . ARG A 1 121 ? 0.852 14.289 10.297 1.00 95.50 121 ARG A N 1
ATOM 952 C CA . ARG A 1 121 ? -0.447 13.881 10.854 1.00 95.50 121 ARG A CA 1
ATOM 953 C C . ARG A 1 121 ? -1.122 12.762 10.067 1.00 95.50 121 ARG A C 1
ATOM 955 O O . ARG A 1 121 ? -1.769 11.924 10.686 1.00 95.50 121 AR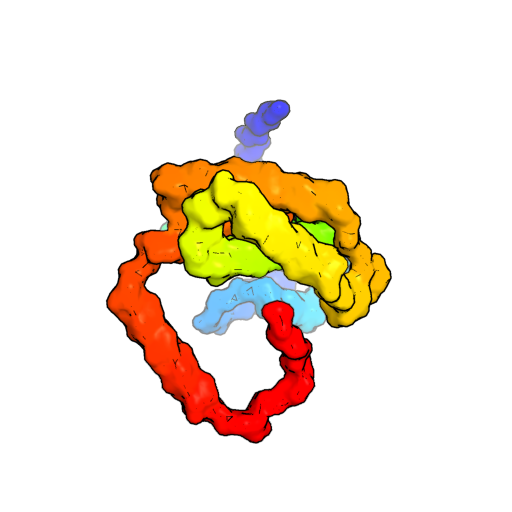G A O 1
ATOM 962 N N . GLU A 1 122 ? -0.965 12.726 8.747 1.00 94.69 122 GLU A N 1
ATOM 963 C CA . GLU A 1 122 ? -1.502 11.647 7.908 1.00 94.69 122 GLU A CA 1
ATOM 964 C C . GLU A 1 122 ? -0.782 10.332 8.211 1.00 94.69 122 GLU A C 1
ATOM 966 O O . GLU A 1 122 ? -1.434 9.316 8.426 1.00 94.69 122 GLU A O 1
ATOM 971 N N . LEU A 1 123 ? 0.545 10.366 8.375 1.00 94.62 123 LEU A N 1
ATOM 972 C CA . LEU A 1 123 ? 1.320 9.204 8.827 1.00 94.62 123 LEU A CA 1
ATOM 973 C C . LEU A 1 123 ? 0.848 8.695 10.197 1.00 94.62 123 LEU A C 1
ATOM 975 O O . LEU A 1 123 ? 0.713 7.490 10.406 1.00 94.62 123 LEU A O 1
ATOM 979 N N . CYS A 1 124 ? 0.540 9.602 11.129 1.00 95.75 124 CYS A N 1
ATOM 980 C CA . CYS A 1 124 ? -0.002 9.212 12.430 1.00 95.75 124 CYS A CA 1
ATOM 981 C C . CYS A 1 124 ? -1.409 8.600 12.319 1.00 95.75 124 CYS A C 1
ATOM 983 O O . CYS A 1 124 ? -1.704 7.634 13.019 1.00 95.75 124 CYS A O 1
ATOM 985 N N . ILE A 1 125 ? -2.269 9.126 11.438 1.00 95.44 125 ILE A N 1
ATOM 986 C CA . ILE A 1 125 ? -3.596 8.554 11.154 1.00 95.44 125 ILE A CA 1
ATOM 987 C C . ILE A 1 125 ? -3.452 7.139 10.589 1.00 95.44 125 ILE A C 1
ATOM 989 O O . ILE A 1 125 ? -4.066 6.216 11.125 1.00 95.44 125 ILE A O 1
ATOM 993 N N . LEU A 1 126 ? -2.583 6.940 9.592 1.00 94.94 126 LEU A N 1
ATOM 994 C CA . LEU A 1 126 ? -2.305 5.617 9.027 1.00 94.94 126 LEU A CA 1
ATOM 995 C C . LEU A 1 126 ? -1.828 4.634 10.104 1.00 94.94 126 LEU A C 1
ATOM 997 O O . LEU A 1 126 ? -2.328 3.512 10.171 1.00 94.94 126 LEU A O 1
ATOM 1001 N N . LYS A 1 127 ? -0.937 5.065 11.010 1.00 94.62 127 LYS A N 1
ATOM 1002 C CA . LYS A 1 127 ? -0.503 4.247 12.153 1.00 94.62 127 LYS A CA 1
ATOM 1003 C C . LYS A 1 127 ? -1.669 3.872 13.069 1.00 94.62 127 LYS A C 1
ATOM 1005 O O . LYS A 1 127 ? -1.762 2.723 13.484 1.00 94.62 127 LYS A O 1
ATOM 1010 N N . VAL A 1 128 ? -2.580 4.795 13.378 1.00 95.88 128 VAL A N 1
ATOM 1011 C CA . VAL A 1 128 ? -3.760 4.488 14.209 1.00 95.88 128 VAL A CA 1
ATOM 1012 C C . VAL A 1 128 ? -4.684 3.472 13.540 1.00 95.88 128 VAL A C 1
ATOM 1014 O O . VAL A 1 128 ? -5.126 2.528 14.201 1.00 95.88 128 VAL A O 1
ATOM 1017 N N . VAL A 1 129 ? -4.972 3.644 12.249 1.00 95.50 129 VAL A N 1
ATOM 1018 C CA . VAL A 1 129 ? -5.812 2.711 11.483 1.00 95.50 129 VAL A CA 1
ATOM 1019 C C . VAL A 1 129 ? -5.153 1.326 11.439 1.00 95.50 129 VAL A C 1
ATOM 1021 O O . VAL A 1 129 ? -5.811 0.321 11.713 1.00 95.50 129 VAL A O 1
ATOM 1024 N N . GLU A 1 130 ? -3.843 1.258 11.200 1.00 94.94 130 GLU A N 1
ATOM 1025 C CA . GLU A 1 130 ? -3.046 0.026 11.253 1.00 94.94 130 GLU A CA 1
ATOM 1026 C C . GLU A 1 130 ? -3.146 -0.675 12.621 1.00 94.94 130 GLU A C 1
ATOM 1028 O O . GLU A 1 130 ? -3.510 -1.850 12.700 1.00 94.94 130 GLU A O 1
ATOM 1033 N N . GLU A 1 131 ? -2.910 0.051 13.715 1.00 94.25 131 GLU A N 1
ATOM 1034 C CA . GLU A 1 131 ? -2.922 -0.506 15.073 1.00 94.25 131 GLU A CA 1
ATOM 1035 C C . GLU A 1 131 ? -4.311 -0.983 15.513 1.00 94.25 131 GLU A C 1
ATOM 1037 O O . GLU A 1 131 ? -4.439 -2.040 16.138 1.00 94.25 131 GLU A O 1
ATOM 1042 N N . ILE A 1 132 ? -5.377 -0.236 15.198 1.00 95.69 132 ILE A N 1
ATOM 1043 C CA . ILE A 1 132 ? -6.738 -0.668 15.543 1.00 95.69 132 ILE A CA 1
ATOM 1044 C C . ILE A 1 132 ? -7.122 -1.906 14.730 1.00 95.69 132 ILE A C 1
ATOM 1046 O O . ILE A 1 132 ? -7.674 -2.850 15.299 1.00 95.69 132 ILE A O 1
ATOM 1050 N N . THR A 1 133 ? -6.806 -1.941 13.433 1.00 95.06 133 THR A N 1
ATOM 1051 C CA . THR A 1 133 ? -7.173 -3.069 12.559 1.00 95.06 133 THR A CA 1
ATOM 1052 C C . THR A 1 133 ? -6.407 -4.357 12.872 1.00 95.06 133 THR A C 1
ATOM 1054 O O . THR A 1 133 ? -6.885 -5.441 12.541 1.00 95.06 133 THR A O 1
ATOM 1057 N N . ASN A 1 134 ? -5.279 -4.274 13.584 1.00 94.38 134 ASN A N 1
ATOM 1058 C CA . ASN A 1 134 ? -4.556 -5.437 14.108 1.00 94.38 134 ASN A CA 1
ATOM 1059 C C . ASN A 1 134 ? -5.178 -6.025 15.390 1.00 94.38 134 ASN A C 1
ATOM 1061 O O . ASN A 1 134 ? -4.846 -7.149 15.781 1.00 94.38 134 ASN A O 1
ATOM 1065 N N . LYS A 1 135 ? -6.094 -5.312 16.064 1.00 93.88 135 LYS A N 1
ATOM 1066 C CA . LYS A 1 135 ? -6.772 -5.836 17.259 1.00 93.88 135 LYS A CA 1
ATOM 1067 C C . LYS A 1 135 ? -7.798 -6.914 16.860 1.00 93.88 135 LYS A C 1
ATOM 1069 O O . LYS A 1 135 ? -8.569 -6.730 15.916 1.00 93.88 135 LYS A O 1
ATOM 1074 N N . PRO A 1 136 ? -7.888 -8.036 17.596 1.00 91.19 136 PRO A N 1
ATOM 1075 C CA . PRO A 1 136 ? -8.851 -9.085 17.280 1.00 91.19 136 PRO A CA 1
ATOM 1076 C C . PRO A 1 136 ? -10.291 -8.575 17.421 1.00 91.19 136 PRO A C 1
ATOM 1078 O O . PRO A 1 136 ? -10.646 -7.929 18.409 1.00 91.19 136 PRO A O 1
ATOM 1081 N N . GLY A 1 137 ? -11.133 -8.882 16.431 1.00 91.88 137 GLY A N 1
ATOM 1082 C CA . GLY A 1 137 ? -12.548 -8.500 16.435 1.00 91.88 137 GLY A CA 1
ATOM 1083 C C . GLY A 1 137 ? -12.805 -6.995 16.311 1.00 91.88 137 GLY A C 1
ATOM 1084 O O . GLY A 1 137 ? -13.905 -6.547 16.645 1.00 91.88 137 GLY A O 1
ATOM 1085 N N . TRP A 1 138 ? -11.825 -6.206 15.849 1.00 94.94 138 TRP A N 1
ATOM 1086 C CA . TRP A 1 138 ? -11.924 -4.745 15.782 1.00 94.94 138 TRP A CA 1
ATOM 1087 C C . TRP A 1 138 ? -13.186 -4.258 15.042 1.00 94.94 138 TRP A C 1
ATOM 1089 O O . TRP A 1 138 ? -13.853 -3.347 15.525 1.00 94.94 138 TRP A O 1
ATOM 1099 N N . TRP A 1 139 ? -13.578 -4.924 13.948 1.00 94.69 139 TRP A N 1
ATOM 1100 C CA . TRP A 1 139 ? -14.738 -4.565 13.115 1.00 94.69 139 TRP A CA 1
ATOM 1101 C C . TRP A 1 139 ? -16.076 -4.666 13.859 1.00 94.69 139 TRP A C 1
ATOM 1103 O O . TRP A 1 139 ? -17.038 -3.976 13.533 1.00 94.69 139 TRP A O 1
ATOM 1113 N N . SER A 1 140 ? -16.165 -5.537 14.866 1.00 94.62 140 SER A N 1
ATOM 1114 C CA . SER A 1 140 ? -17.346 -5.624 15.727 1.00 94.62 140 SER A CA 1
ATOM 1115 C C . SER A 1 140 ? -17.245 -4.614 16.865 1.00 94.62 140 SER A C 1
ATOM 1117 O O . SER A 1 140 ? -18.217 -3.935 17.184 1.00 94.62 140 SER A O 1
ATOM 1119 N N . ASN A 1 141 ? -16.055 -4.499 17.452 1.00 95.31 141 ASN A N 1
ATOM 1120 C CA . ASN A 1 141 ? -15.788 -3.693 18.638 1.00 95.31 141 ASN A CA 1
ATOM 1121 C C . ASN A 1 141 ? -15.850 -2.179 18.380 1.00 95.31 141 ASN A C 1
ATOM 1123 O O . ASN A 1 141 ? -16.150 -1.425 19.299 1.00 95.31 141 ASN A O 1
ATOM 1127 N N . ILE A 1 142 ? -15.627 -1.730 17.140 1.00 94.88 142 ILE A N 1
ATOM 1128 C CA . ILE A 1 142 ? -15.702 -0.312 16.743 1.00 94.88 142 ILE A CA 1
ATOM 1129 C C . ILE A 1 142 ? -17.112 0.296 16.891 1.00 94.88 142 ILE A C 1
ATOM 1131 O O . ILE A 1 142 ? -17.278 1.506 16.781 1.00 94.88 142 ILE A O 1
ATOM 1135 N N . HIS A 1 143 ? -18.134 -0.526 17.145 1.00 93.06 143 HIS A N 1
ATOM 1136 C CA . HIS A 1 143 ? -19.505 -0.082 17.411 1.00 93.06 143 HIS A CA 1
ATOM 1137 C C . HIS A 1 143 ? -19.805 0.079 18.911 1.00 93.06 143 HIS A C 1
ATOM 1139 O O . HIS A 1 143 ? -20.841 0.634 19.269 1.00 93.06 143 HIS A O 1
ATOM 1145 N N . ASP A 1 144 ? -18.918 -0.397 19.790 1.00 95.81 144 ASP A N 1
ATOM 1146 C CA . ASP A 1 144 ? -19.062 -0.277 21.239 1.00 95.81 144 ASP A CA 1
ATOM 1147 C C . ASP A 1 144 ? -18.402 1.016 21.733 1.00 95.81 144 ASP A C 1
ATOM 1149 O O . ASP A 1 144 ? -17.176 1.162 21.721 1.00 95.81 144 ASP A O 1
ATOM 1153 N N . THR A 1 145 ? -19.221 1.948 22.221 1.00 94.94 145 THR A N 1
ATOM 1154 C CA . THR A 1 145 ? -18.772 3.248 22.736 1.00 94.94 145 THR A CA 1
ATOM 1155 C C . THR A 1 145 ? -17.711 3.122 23.831 1.00 94.94 145 THR A C 1
ATOM 1157 O O . THR A 1 145 ? -16.756 3.892 23.848 1.00 94.94 145 THR A O 1
ATOM 1160 N N . HIS A 1 146 ? -17.813 2.131 24.721 1.00 95.62 146 HIS A N 1
ATOM 1161 C CA . HIS A 1 146 ? -16.850 1.954 25.808 1.00 95.62 146 HIS A CA 1
ATOM 1162 C C . HIS A 1 146 ? -15.486 1.468 25.296 1.00 95.62 146 HIS A C 1
ATOM 1164 O O . HIS A 1 146 ? -14.442 1.831 25.848 1.00 95.62 146 HIS A O 1
ATOM 1170 N N . ILE A 1 147 ? -15.472 0.657 24.233 1.00 94.56 147 ILE A N 1
ATOM 1171 C CA . ILE A 1 147 ? -14.227 0.230 23.585 1.00 94.56 147 ILE A CA 1
ATOM 1172 C C . ILE A 1 147 ? -13.601 1.396 22.817 1.00 94.56 147 ILE A C 1
ATOM 1174 O O . ILE A 1 147 ? -12.401 1.633 22.960 1.00 94.56 147 ILE A O 1
ATOM 1178 N N . ILE A 1 148 ? -14.407 2.160 22.076 1.00 95.00 148 ILE A N 1
ATOM 1179 C CA . ILE A 1 148 ? -13.959 3.367 21.369 1.00 95.00 148 ILE A CA 1
ATOM 1180 C C . ILE A 1 148 ? -13.306 4.347 22.346 1.00 95.00 148 ILE A C 1
ATOM 1182 O O . ILE A 1 148 ? -12.193 4.806 22.099 1.00 95.00 148 ILE A O 1
ATOM 1186 N N . ASP A 1 149 ? -13.955 4.635 23.475 1.00 95.81 149 ASP A N 1
ATOM 1187 C CA . ASP A 1 149 ? -13.427 5.559 24.482 1.00 95.81 149 ASP A CA 1
ATOM 1188 C C . ASP A 1 149 ? -12.095 5.076 25.062 1.00 95.81 149 ASP A C 1
ATOM 1190 O O . ASP A 1 149 ? -11.202 5.880 25.344 1.00 95.81 149 ASP A O 1
ATOM 1194 N N . ARG A 1 150 ? -11.932 3.758 25.224 1.00 96.19 150 ARG A N 1
ATOM 1195 C CA . ARG A 1 150 ? -10.662 3.165 25.647 1.00 96.19 150 ARG A CA 1
ATOM 1196 C C . ARG A 1 150 ? -9.585 3.350 24.584 1.00 96.19 150 ARG A C 1
ATOM 1198 O O . ARG A 1 150 ? -8.512 3.838 24.919 1.00 96.19 150 ARG A O 1
ATOM 1205 N N . TRP A 1 151 ? -9.862 3.012 23.326 1.00 95.81 151 TRP A N 1
ATOM 1206 C CA . TRP A 1 151 ? -8.892 3.168 22.238 1.00 95.81 151 TRP A CA 1
ATOM 1207 C C . TRP A 1 151 ? -8.499 4.628 22.032 1.00 95.81 151 TRP A C 1
ATOM 1209 O O . TRP A 1 151 ? -7.315 4.919 21.916 1.00 95.81 151 TRP A O 1
ATOM 1219 N N . LYS A 1 152 ? -9.453 5.565 22.089 1.00 95.50 152 LYS A N 1
ATOM 1220 C CA . LYS A 1 152 ? -9.155 7.003 22.036 1.00 95.50 152 LYS A CA 1
ATOM 1221 C C . LYS A 1 152 ? -8.220 7.426 23.166 1.00 95.50 152 LYS A C 1
ATOM 1223 O O . LYS A 1 152 ? -7.257 8.142 22.913 1.00 95.50 152 LYS A O 1
ATOM 1228 N N . LYS A 1 153 ? -8.460 6.966 24.399 1.00 95.81 153 LYS A N 1
ATOM 1229 C CA . LYS A 1 153 ? -7.565 7.240 25.538 1.00 95.81 153 LYS A CA 1
ATOM 1230 C C . LYS A 1 153 ? -6.177 6.630 25.351 1.00 95.81 153 LYS A C 1
ATOM 1232 O O . LYS A 1 153 ? -5.200 7.294 25.675 1.00 95.81 153 LYS A O 1
ATOM 1237 N N . GLU A 1 154 ? -6.089 5.402 24.836 1.00 94.31 154 GLU A N 1
ATOM 1238 C CA . GLU A 1 154 ? -4.812 4.750 24.515 1.00 94.31 154 GLU A CA 1
ATOM 1239 C C . GLU A 1 154 ? -4.025 5.589 23.497 1.00 94.31 154 GLU A C 1
ATOM 1241 O O . GLU A 1 154 ? -2.893 5.968 23.770 1.00 94.31 154 GLU A O 1
ATOM 1246 N N . ILE A 1 155 ? -4.657 5.955 22.378 1.00 95.06 155 ILE A N 1
ATOM 1247 C CA . ILE A 1 155 ? -4.064 6.707 21.260 1.00 95.06 155 ILE A CA 1
ATOM 1248 C C . ILE A 1 155 ? -3.616 8.110 21.683 1.00 95.06 155 ILE A C 1
ATOM 1250 O O . ILE A 1 155 ? -2.505 8.532 21.366 1.00 95.06 155 ILE A O 1
ATOM 1254 N N . LEU A 1 156 ? -4.461 8.837 22.420 1.00 95.06 156 LEU A N 1
ATOM 1255 C CA . LEU A 1 156 ? -4.139 10.180 22.915 1.00 95.06 156 LEU A CA 1
ATOM 1256 C C . LEU A 1 156 ? -3.067 10.165 24.015 1.00 95.06 156 LEU A C 1
ATOM 1258 O O . LEU A 1 156 ? -2.447 11.193 24.270 1.00 95.06 156 LEU A O 1
ATOM 1262 N N . GLY A 1 157 ? -2.857 9.020 24.670 1.00 92.94 157 GLY A N 1
ATOM 1263 C CA . GLY A 1 157 ? -1.812 8.825 25.674 1.00 92.94 157 GLY A CA 1
ATOM 1264 C C . GLY A 1 157 ? -0.450 8.422 25.102 1.00 92.94 157 GLY A C 1
ATOM 1265 O O . GLY A 1 157 ? 0.512 8.345 25.865 1.00 92.94 157 GLY A O 1
ATOM 1266 N N . LEU A 1 158 ? -0.349 8.144 23.797 1.00 91.88 158 LEU A N 1
ATOM 1267 C CA . LEU A 1 158 ? 0.918 7.785 23.163 1.00 91.88 158 LEU A CA 1
ATOM 1268 C C . LEU A 1 158 ? 1.852 8.996 23.066 1.00 91.88 158 LEU A C 1
ATOM 1270 O O . LEU A 1 158 ? 1.443 10.112 22.748 1.00 91.88 158 LEU A O 1
ATOM 1274 N N . GLU A 1 159 ? 3.145 8.758 23.275 1.00 93.62 159 GLU A N 1
ATOM 1275 C CA . GLU A 1 159 ? 4.182 9.760 23.029 1.00 93.62 159 GLU A CA 1
ATOM 1276 C C . GLU A 1 159 ? 4.511 9.819 21.531 1.00 93.62 159 GLU A C 1
ATOM 1278 O O . GLU A 1 159 ? 5.506 9.256 21.076 1.00 93.62 159 GLU A O 1
ATOM 1283 N N . TRP A 1 160 ? 3.667 10.507 20.757 1.00 93.81 160 TRP A N 1
ATOM 1284 C CA . TRP A 1 160 ? 3.766 10.601 19.293 1.00 93.81 160 TRP A CA 1
ATOM 1285 C C . TRP A 1 160 ? 5.133 11.070 18.789 1.00 93.81 160 TRP A C 1
ATOM 1287 O O . TRP A 1 160 ? 5.639 10.524 17.812 1.00 93.81 160 TRP A O 1
ATOM 1297 N N . SER A 1 161 ? 5.801 11.968 19.514 1.00 91.88 161 SER A N 1
ATOM 1298 C CA . SER A 1 161 ? 7.160 12.416 19.187 1.00 91.88 161 SER A CA 1
ATOM 1299 C C . SER A 1 161 ? 8.214 11.299 19.169 1.00 91.88 161 SER A C 1
ATOM 1301 O O . SER A 1 161 ? 9.278 11.495 18.589 1.00 91.88 161 SER A O 1
ATOM 1303 N N . LYS A 1 162 ? 7.962 10.145 19.812 1.00 92.38 162 LYS A N 1
ATOM 1304 C CA . LYS A 1 162 ? 8.830 8.955 19.714 1.00 92.38 162 LYS A CA 1
ATOM 1305 C C . LYS A 1 162 ? 8.593 8.156 18.437 1.00 92.38 162 LYS A C 1
ATOM 1307 O O . LYS A 1 162 ? 9.504 7.468 17.995 1.00 92.38 162 LYS A O 1
ATOM 1312 N N . TYR A 1 163 ? 7.383 8.217 17.884 1.00 90.94 163 TYR A N 1
ATOM 1313 C CA . TYR A 1 163 ? 7.043 7.555 16.629 1.00 90.94 163 TYR A CA 1
ATOM 1314 C C . TYR A 1 163 ? 7.612 8.323 15.431 1.00 90.94 163 TYR A C 1
ATOM 1316 O O . TYR A 1 163 ? 8.250 7.728 14.568 1.00 90.94 163 TYR A O 1
ATOM 1324 N N . LEU A 1 164 ? 7.423 9.645 15.397 1.00 93.44 164 LEU A N 1
ATOM 1325 C CA . LEU A 1 164 ? 7.914 10.500 14.318 1.00 93.44 164 LEU A CA 1
ATOM 1326 C C . LEU A 1 164 ? 8.239 11.904 14.848 1.00 93.44 164 LEU A C 1
ATOM 1328 O O . LEU A 1 164 ? 7.549 12.442 15.716 1.00 93.44 164 LEU A O 1
ATOM 1332 N N . THR A 1 165 ? 9.297 12.523 14.325 1.00 93.25 165 THR A N 1
ATOM 1333 C CA . THR A 1 165 ? 9.691 13.881 14.721 1.00 93.25 165 THR A CA 1
ATOM 1334 C C . THR A 1 165 ? 8.565 14.874 14.425 1.00 93.25 165 THR A C 1
ATOM 1336 O O . THR A 1 165 ? 8.015 14.884 13.326 1.00 93.25 165 THR A O 1
ATOM 1339 N N . TYR A 1 166 ? 8.242 15.728 15.402 1.00 92.75 166 TYR A N 1
ATOM 1340 C CA . TYR A 1 166 ? 7.131 16.694 15.353 1.00 92.75 166 TYR A CA 1
ATOM 1341 C C . TYR A 1 166 ? 5.729 16.078 15.271 1.00 92.75 166 TYR A C 1
ATOM 1343 O O . TYR A 1 166 ? 4.771 16.805 15.007 1.00 92.75 166 TYR A O 1
ATOM 1351 N N . ALA A 1 167 ? 5.587 14.773 15.508 1.00 94.88 167 ALA A N 1
ATOM 1352 C CA . ALA A 1 167 ? 4.278 14.149 15.511 1.00 94.88 167 ALA A CA 1
ATOM 1353 C C . ALA A 1 167 ? 3.425 14.596 16.692 1.00 94.88 167 ALA A C 1
ATOM 1355 O O . ALA A 1 167 ? 3.852 14.615 17.848 1.00 94.88 167 ALA A O 1
ATOM 1356 N N . ASP A 1 168 ? 2.179 14.907 16.365 1.00 94.75 168 ASP A N 1
ATOM 1357 C CA . ASP A 1 168 ? 1.110 15.162 17.301 1.00 94.75 168 ASP A CA 1
ATOM 1358 C C . ASP A 1 168 ? -0.142 14.395 16.874 1.00 94.75 168 ASP A C 1
ATOM 1360 O O . ASP A 1 168 ? -0.320 14.021 15.712 1.00 94.75 168 ASP A O 1
ATOM 1364 N N . PHE A 1 169 ? -1.024 14.149 17.838 1.00 96.56 169 PHE A N 1
ATOM 1365 C CA . PHE A 1 169 ? -2.300 13.507 17.573 1.00 96.56 169 PHE A CA 1
ATOM 1366 C C . PHE A 1 169 ? -3.383 14.156 18.415 1.00 96.56 169 PHE A C 1
ATOM 1368 O O . PHE A 1 169 ? -3.311 14.197 19.644 1.00 96.56 169 PHE A O 1
ATOM 1375 N N . THR A 1 170 ? -4.383 14.709 17.740 1.00 96.31 170 THR A N 1
ATOM 1376 C CA . THR A 1 170 ? -5.431 15.499 18.389 1.00 96.31 170 THR A CA 1
ATOM 1377 C C . THR A 1 170 ? -6.688 14.661 18.634 1.00 96.31 170 THR A C 1
ATOM 1379 O O . THR A 1 170 ? -6.929 13.689 17.913 1.00 96.31 170 THR A O 1
ATOM 1382 N N . PRO A 1 171 ? -7.549 15.044 19.596 1.00 96.75 171 PRO A N 1
ATOM 1383 C CA . PRO A 1 171 ? -8.844 14.390 19.788 1.00 96.75 171 PRO A CA 1
ATOM 1384 C C . PRO A 1 171 ? -9.690 14.348 18.511 1.00 96.75 171 PRO A C 1
ATOM 1386 O O . PRO A 1 171 ? -10.261 13.310 18.195 1.00 96.75 171 PRO A O 1
ATOM 1389 N N . SER A 1 172 ? -9.684 15.426 17.720 1.00 97.25 172 SER A N 1
ATOM 1390 C CA . SER A 1 172 ? -10.412 15.475 16.450 1.00 97.25 172 SER A CA 1
ATOM 1391 C C . SER A 1 172 ? -9.893 14.450 15.439 1.00 97.25 172 SER A C 1
ATOM 1393 O O . SER A 1 172 ? -10.691 13.834 14.742 1.00 97.25 172 SER A O 1
ATOM 1395 N N . MET A 1 173 ? -8.575 14.225 15.363 1.00 97.19 173 MET A N 1
ATOM 1396 C CA . MET A 1 173 ? -8.009 13.167 14.511 1.00 97.19 173 MET A CA 1
ATOM 1397 C C . MET A 1 173 ? -8.474 11.782 14.964 1.00 97.19 173 MET A C 1
ATOM 1399 O O . MET A 1 173 ? -8.808 10.949 14.126 1.00 97.19 173 MET A O 1
ATOM 1403 N N . ALA A 1 174 ? -8.555 11.552 16.278 1.00 96.69 174 ALA A N 1
ATOM 1404 C CA . ALA A 1 174 ? -9.076 10.303 16.824 1.00 96.69 174 ALA A CA 1
ATOM 1405 C C . ALA A 1 174 ? -10.549 10.090 16.445 1.00 96.69 174 ALA A C 1
ATOM 1407 O O . ALA A 1 174 ? -10.930 8.983 16.076 1.00 96.69 174 ALA A O 1
ATOM 1408 N N . ASP A 1 175 ? -11.372 11.139 16.506 1.00 96.38 175 ASP A N 1
ATOM 1409 C CA . ASP A 1 175 ? -12.775 11.076 16.087 1.00 96.38 175 ASP A CA 1
ATOM 1410 C C . ASP A 1 175 ? -12.902 10.700 14.605 1.00 96.38 175 ASP A C 1
ATOM 1412 O O . ASP A 1 175 ? -13.645 9.776 14.277 1.00 96.38 175 ASP A O 1
ATOM 1416 N N . TRP A 1 176 ? -12.117 11.337 13.728 1.00 96.94 176 TRP A N 1
ATOM 1417 C CA . TRP A 1 176 ? -12.097 11.018 12.297 1.00 96.94 176 TRP A CA 1
ATOM 1418 C C . TRP A 1 176 ? -11.646 9.584 12.010 1.00 96.94 176 TRP A C 1
ATOM 1420 O O . TRP A 1 176 ? -12.315 8.893 11.244 1.00 96.94 176 TRP A O 1
ATOM 1430 N N . CYS A 1 177 ? -10.583 9.106 12.668 1.00 96.62 177 CYS A N 1
ATOM 1431 C CA . CYS A 1 177 ? -10.126 7.720 12.518 1.00 96.62 177 CYS A CA 1
ATOM 1432 C C . CYS A 1 177 ? -11.229 6.723 12.895 1.00 96.62 177 CYS A C 1
ATOM 1434 O O . CYS A 1 177 ? -11.401 5.701 12.240 1.00 96.62 177 CYS A O 1
ATOM 1436 N N . ILE A 1 178 ? -11.993 7.005 13.954 1.00 96.62 178 ILE A N 1
ATOM 1437 C CA . ILE A 1 178 ? -13.081 6.125 14.392 1.00 96.62 178 ILE A CA 1
ATOM 1438 C C . ILE A 1 178 ? -14.232 6.115 13.384 1.00 96.62 178 ILE A C 1
ATOM 1440 O O . ILE A 1 178 ? -14.763 5.042 13.100 1.00 96.62 178 ILE A O 1
ATOM 1444 N N . GLU A 1 179 ? -14.613 7.266 12.827 1.00 96.56 179 GLU A N 1
ATOM 1445 C CA . GLU A 1 179 ? -15.645 7.320 11.784 1.00 96.56 179 GLU A CA 1
ATOM 1446 C C . GLU A 1 179 ? -15.205 6.588 10.507 1.00 96.56 179 GLU A C 1
ATOM 1448 O O . GLU A 1 179 ? -15.969 5.792 9.960 1.00 96.56 179 GLU A O 1
ATOM 1453 N N . GLU A 1 180 ? -13.950 6.757 10.083 1.00 96.12 180 GLU A N 1
ATOM 1454 C CA . GLU A 1 180 ? -13.367 5.995 8.973 1.00 96.12 180 GLU A CA 1
ATOM 1455 C C . GLU A 1 180 ? -13.389 4.481 9.248 1.00 96.12 180 GLU A C 1
ATOM 1457 O O . GLU A 1 180 ? -13.832 3.689 8.413 1.00 96.12 180 GLU A O 1
ATOM 1462 N N . LEU A 1 181 ? -12.969 4.060 10.444 1.00 96.75 181 LEU A N 1
ATOM 1463 C CA . LEU A 1 181 ? -12.931 2.650 10.831 1.00 96.75 181 LEU A CA 1
ATOM 1464 C C . LEU A 1 181 ? -14.319 2.010 10.897 1.00 96.75 181 LEU A C 1
ATOM 1466 O O . LEU A 1 181 ? -14.439 0.825 10.591 1.00 96.75 181 LEU A O 1
ATOM 1470 N N . LYS A 1 182 ? -15.373 2.754 11.253 1.00 96.25 182 LYS A N 1
ATOM 1471 C CA . LYS A 1 182 ? -16.755 2.245 11.174 1.00 96.25 182 LYS A CA 1
ATOM 1472 C C . LYS A 1 182 ? -17.136 1.913 9.732 1.00 96.25 182 LYS A C 1
ATOM 1474 O O . LYS A 1 182 ? -17.621 0.814 9.472 1.00 96.25 182 LYS A O 1
ATOM 1479 N N . LEU A 1 183 ? -16.834 2.806 8.785 1.00 95.19 183 LEU A N 1
ATOM 1480 C CA . LEU A 1 183 ? -17.078 2.564 7.357 1.00 95.19 183 LEU A CA 1
ATOM 1481 C C . LEU A 1 183 ? -16.273 1.359 6.848 1.00 95.19 183 LEU A C 1
ATOM 1483 O O . LEU A 1 183 ? -16.801 0.485 6.154 1.00 95.19 183 LEU A O 1
ATOM 1487 N N . LYS A 1 184 ? -14.998 1.266 7.239 1.00 95.75 184 LYS A N 1
ATOM 1488 C CA . LYS A 1 184 ? -14.133 0.131 6.889 1.00 95.75 184 LYS A CA 1
ATOM 1489 C C . LYS A 1 184 ? -14.589 -1.180 7.532 1.00 95.75 184 LYS A C 1
ATOM 1491 O O . LYS A 1 184 ? -14.408 -2.240 6.935 1.00 95.75 184 LYS A O 1
ATOM 1496 N N . ALA A 1 185 ? -15.198 -1.142 8.715 1.00 95.81 185 ALA A N 1
ATOM 1497 C CA . ALA A 1 185 ? -15.740 -2.328 9.372 1.00 95.81 185 ALA A CA 1
ATOM 1498 C C . ALA A 1 185 ? -16.921 -2.921 8.599 1.00 95.81 185 ALA A C 1
ATOM 1500 O O . ALA A 1 185 ? -16.990 -4.143 8.443 1.00 95.81 185 ALA A O 1
ATOM 1501 N N . ASP A 1 186 ? -17.802 -2.075 8.062 1.00 94.38 186 ASP A N 1
ATOM 1502 C CA . ASP A 1 186 ? -18.890 -2.515 7.186 1.00 94.38 186 ASP A CA 1
ATOM 1503 C C . ASP A 1 186 ? -18.348 -3.146 5.898 1.00 94.38 186 ASP A C 1
ATOM 1505 O O . ASP A 1 186 ? -18.792 -4.229 5.497 1.00 94.38 186 ASP A O 1
ATOM 1509 N N . LEU A 1 187 ? -17.329 -2.529 5.288 1.00 94.44 187 LEU A N 1
ATOM 1510 C CA . LEU A 1 187 ? -16.637 -3.092 4.127 1.00 94.44 187 LEU A CA 1
ATOM 1511 C C . LEU A 1 187 ? -16.035 -4.468 4.448 1.00 94.44 187 LEU A C 1
ATOM 1513 O O . LEU A 1 187 ? -16.334 -5.441 3.754 1.00 94.44 187 LEU A O 1
ATOM 1517 N N . TYR A 1 188 ? -15.264 -4.581 5.532 1.00 95.31 188 TYR A N 1
ATOM 1518 C CA . TYR A 1 188 ? -14.630 -5.832 5.955 1.00 95.31 188 TYR A CA 1
ATOM 1519 C C . TYR A 1 188 ? -15.650 -6.926 6.287 1.00 95.31 188 TYR A C 1
ATOM 1521 O O . TYR A 1 188 ? -15.443 -8.102 5.973 1.00 95.31 188 TYR A O 1
ATOM 1529 N N . LYS A 1 189 ? -16.789 -6.572 6.890 1.00 93.25 189 LYS A N 1
ATOM 1530 C CA . LYS A 1 189 ? -17.862 -7.530 7.174 1.00 93.25 189 LYS A CA 1
ATOM 1531 C C . LYS A 1 189 ? -18.425 -8.135 5.887 1.00 93.25 189 LYS A C 1
ATOM 1533 O O . LYS A 1 189 ? -18.645 -9.347 5.844 1.00 93.25 189 LYS A O 1
ATOM 1538 N N . ASN A 1 190 ? -18.601 -7.310 4.856 1.00 93.12 190 ASN A N 1
ATOM 1539 C CA . ASN A 1 190 ? -19.180 -7.710 3.576 1.00 93.12 190 ASN A CA 1
ATOM 1540 C C . ASN A 1 190 ? -18.186 -8.456 2.673 1.00 93.12 190 ASN A C 1
ATOM 1542 O O . ASN A 1 190 ? -18.570 -9.423 2.021 1.00 93.12 190 ASN A O 1
ATOM 1546 N N . THR A 1 191 ? -16.918 -8.037 2.636 1.00 93.75 191 THR A N 1
ATOM 1547 C CA . THR A 1 191 ? -15.925 -8.548 1.671 1.00 93.75 191 THR A CA 1
ATOM 1548 C C . THR A 1 191 ? -14.843 -9.422 2.307 1.00 93.75 191 THR A C 1
ATOM 1550 O O . THR A 1 191 ? -14.232 -10.243 1.630 1.00 93.75 191 THR A O 1
ATOM 1553 N N . GLY A 1 192 ? -14.593 -9.277 3.611 1.00 93.06 192 GLY A N 1
ATOM 1554 C CA . GLY A 1 192 ? -13.415 -9.841 4.275 1.00 93.06 192 GLY A CA 1
ATOM 1555 C C . GLY A 1 192 ? -12.107 -9.125 3.942 1.00 93.06 192 GLY A C 1
ATOM 1556 O O . GLY A 1 192 ? -11.044 -9.660 4.259 1.00 93.06 192 GLY A O 1
ATOM 1557 N N . LEU A 1 193 ? -12.182 -7.967 3.284 1.00 94.31 193 LEU A N 1
ATOM 1558 C CA . LEU A 1 193 ? -11.053 -7.149 2.861 1.00 94.31 193 LEU A CA 1
ATOM 1559 C C . LEU A 1 193 ? -11.136 -5.790 3.550 1.00 94.31 193 LEU A C 1
ATOM 1561 O O . LEU A 1 193 ? -12.222 -5.219 3.662 1.00 94.31 193 LEU A O 1
ATOM 1565 N N . ILE A 1 194 ? -9.995 -5.267 3.987 1.00 95.00 194 ILE A N 1
ATOM 1566 C CA . ILE A 1 194 ? -9.900 -3.912 4.522 1.00 95.00 194 ILE A CA 1
ATOM 1567 C C . ILE A 1 194 ? -8.704 -3.172 3.922 1.00 95.00 194 ILE A C 1
ATOM 1569 O O . ILE A 1 194 ? -7.584 -3.668 4.028 1.00 95.00 194 ILE A O 1
ATOM 1573 N N . PRO A 1 195 ? -8.928 -1.991 3.333 1.00 93.38 195 PRO A N 1
ATOM 1574 C CA . PRO A 1 195 ? -7.862 -1.084 2.937 1.00 93.38 195 PRO A CA 1
ATOM 1575 C C . PRO A 1 195 ? -7.339 -0.368 4.209 1.00 93.38 195 PRO A C 1
ATOM 1577 O O . PRO A 1 195 ? -8.124 0.110 5.039 1.00 93.38 195 PRO A O 1
ATOM 1580 N N . VAL A 1 196 ? -6.028 -0.441 4.468 1.00 91.38 196 VAL A N 1
ATOM 1581 C CA . VAL A 1 196 ? -5.407 0.033 5.724 1.00 91.38 196 VAL A CA 1
ATOM 1582 C C . VAL A 1 196 ? -4.397 1.148 5.489 1.00 91.38 196 VAL A C 1
ATOM 1584 O O . VAL A 1 196 ? -4.494 2.186 6.141 1.00 91.38 196 VAL A O 1
ATOM 1587 N N . LEU A 1 197 ? -3.457 0.959 4.563 1.00 89.25 197 LEU A N 1
ATOM 1588 C CA . LEU A 1 197 ? -2.516 2.004 4.159 1.00 89.25 197 LEU A CA 1
ATOM 1589 C C . LEU A 1 197 ? -3.024 2.624 2.864 1.00 89.25 197 LEU A C 1
ATOM 1591 O O . LEU A 1 197 ? -2.539 2.292 1.789 1.00 89.25 197 LEU A O 1
ATOM 1595 N N . ASP A 1 198 ? -4.063 3.445 2.982 1.00 85.50 198 ASP A N 1
ATOM 1596 C CA . ASP A 1 198 ? -4.814 3.974 1.841 1.00 85.50 198 ASP A CA 1
ATOM 1597 C C . ASP A 1 198 ? -4.189 5.280 1.376 1.00 85.50 198 ASP A C 1
ATOM 1599 O O . ASP A 1 198 ? -4.705 6.367 1.638 1.00 85.50 198 ASP A O 1
ATOM 1603 N N . TYR A 1 199 ? -3.029 5.146 0.742 1.00 85.94 199 TYR A N 1
ATOM 1604 C CA . TYR A 1 199 ? -2.324 6.247 0.108 1.00 85.94 199 TYR A CA 1
ATOM 1605 C C . TYR A 1 199 ? -2.367 6.109 -1.426 1.00 85.94 199 TYR A C 1
ATOM 1607 O O . TYR A 1 199 ? -3.270 5.444 -1.937 1.00 85.94 199 TYR A O 1
ATOM 1615 N N . ASP A 1 200 ? -1.439 6.733 -2.164 1.00 80.19 200 ASP A N 1
ATOM 1616 C CA . ASP A 1 200 ? -1.340 6.605 -3.628 1.00 80.19 200 ASP A CA 1
ATOM 1617 C C . ASP A 1 200 ? -1.347 5.134 -4.074 1.00 80.19 200 ASP A C 1
ATOM 1619 O O . ASP A 1 200 ? -2.005 4.798 -5.057 1.00 80.19 200 ASP A O 1
ATOM 1623 N N . ASP A 1 201 ? -0.739 4.254 -3.269 1.00 78.12 201 ASP A N 1
ATOM 1624 C CA . ASP A 1 201 ? -0.935 2.810 -3.345 1.00 78.12 201 ASP A CA 1
ATOM 1625 C C . ASP A 1 201 ? -1.598 2.288 -2.063 1.00 78.12 201 ASP A C 1
ATOM 1627 O O . ASP A 1 201 ? -1.168 2.582 -0.945 1.00 78.12 201 ASP A O 1
ATOM 1631 N N . CYS A 1 202 ? -2.649 1.480 -2.229 1.00 84.31 202 CYS A N 1
ATOM 1632 C CA . CYS A 1 202 ? -3.439 0.935 -1.128 1.00 84.31 202 CYS A CA 1
ATOM 1633 C C . CYS A 1 202 ? -2.951 -0.457 -0.704 1.00 84.31 202 CYS A C 1
ATOM 1635 O O . CYS A 1 202 ? -2.925 -1.393 -1.509 1.00 84.31 202 CYS A O 1
ATOM 1637 N N . VAL A 1 203 ? -2.660 -0.634 0.589 1.00 89.88 203 VAL A N 1
ATOM 1638 C CA . VAL A 1 203 ? -2.439 -1.968 1.173 1.00 89.88 203 VAL A CA 1
ATOM 1639 C C . VAL A 1 203 ? -3.741 -2.523 1.737 1.00 89.88 203 VAL A C 1
ATOM 1641 O O . VAL A 1 203 ? -4.299 -1.996 2.702 1.00 89.88 203 VAL A O 1
ATOM 1644 N N . ILE A 1 204 ? -4.187 -3.645 1.168 1.00 92.19 204 ILE A N 1
ATOM 1645 C CA . ILE A 1 204 ? -5.390 -4.361 1.597 1.00 92.19 204 ILE A CA 1
ATOM 1646 C C . ILE A 1 204 ? -5.008 -5.546 2.486 1.00 92.19 204 ILE A C 1
ATOM 1648 O O . ILE A 1 204 ? -4.233 -6.416 2.088 1.00 92.19 204 ILE A O 1
ATOM 1652 N N . LYS A 1 205 ? -5.621 -5.637 3.668 1.00 92.94 205 LYS A N 1
ATOM 1653 C CA . LYS A 1 205 ? -5.539 -6.811 4.544 1.00 92.94 205 LYS A CA 1
ATOM 1654 C C . LYS A 1 205 ? -6.751 -7.720 4.380 1.00 92.94 205 LYS A C 1
ATOM 1656 O O . LYS A 1 205 ? -7.872 -7.2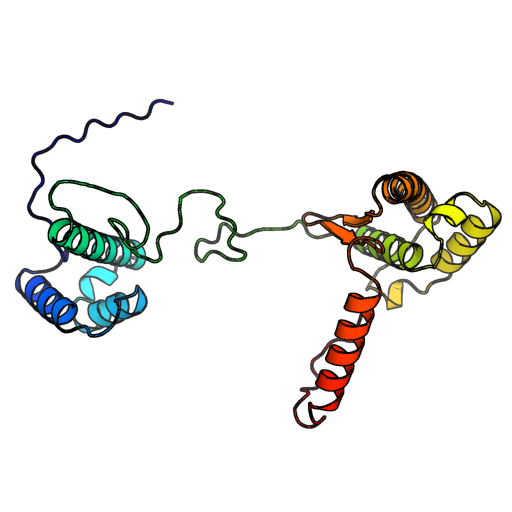67 4.147 1.00 92.94 205 LYS A O 1
ATOM 1661 N N . SER A 1 206 ? -6.534 -9.018 4.583 1.00 91.81 206 SER A N 1
ATOM 1662 C CA . SER A 1 206 ? -7.604 -10.003 4.708 1.00 91.81 206 SER A CA 1
ATOM 1663 C C . SER A 1 206 ? -7.203 -11.156 5.614 1.00 91.81 206 SER A C 1
ATOM 1665 O O . SER A 1 206 ? -6.162 -11.776 5.409 1.00 91.81 206 SER A O 1
ATOM 1667 N N . ASP A 1 207 ? -8.091 -11.518 6.537 1.00 86.75 207 ASP A N 1
ATOM 1668 C CA . ASP A 1 207 ? -7.959 -12.751 7.322 1.00 86.75 207 ASP A CA 1
ATOM 1669 C C . ASP A 1 207 ? -8.656 -13.951 6.665 1.00 86.75 207 ASP A C 1
ATOM 1671 O O . ASP A 1 207 ? -8.632 -15.052 7.210 1.00 86.75 207 ASP A O 1
ATOM 1675 N N . LYS A 1 208 ? -9.312 -13.750 5.512 1.00 86.88 208 LYS A N 1
ATOM 1676 C CA . LYS A 1 208 ? -10.152 -14.770 4.861 1.00 86.88 208 LYS A CA 1
ATOM 1677 C C . LYS A 1 208 ? -9.583 -15.298 3.546 1.00 86.88 208 LYS A C 1
ATOM 1679 O O . LYS A 1 208 ? -9.947 -16.400 3.150 1.00 86.88 208 LYS A O 1
ATOM 1684 N N . LEU A 1 209 ? -8.721 -14.536 2.866 1.00 90.12 209 LEU A N 1
ATOM 1685 C CA . LEU A 1 209 ? -8.187 -14.924 1.553 1.00 90.12 209 LEU A CA 1
ATOM 1686 C C . LEU A 1 209 ? -7.218 -16.110 1.616 1.00 90.12 209 LEU A C 1
ATOM 1688 O O . LEU A 1 209 ? -7.200 -16.935 0.706 1.00 90.12 209 LEU A O 1
ATOM 1692 N N . VAL A 1 210 ? -6.413 -16.201 2.677 1.00 90.31 210 VAL A N 1
ATOM 1693 C CA . VAL A 1 210 ? -5.408 -17.260 2.831 1.00 90.31 210 VAL A CA 1
ATOM 1694 C C . VAL A 1 210 ? -5.953 -18.339 3.769 1.00 90.31 210 VAL A C 1
ATOM 1696 O O . VAL A 1 210 ? -6.225 -18.037 4.932 1.00 90.31 210 VAL A O 1
ATOM 1699 N N . PRO A 1 211 ? -6.083 -19.604 3.321 1.00 93.44 211 PRO A N 1
ATOM 1700 C CA . PRO A 1 211 ? -6.492 -20.696 4.193 1.00 93.44 211 PRO A CA 1
ATOM 1701 C C . PRO A 1 211 ? -5.555 -20.849 5.393 1.00 93.44 211 PRO A C 1
ATOM 1703 O O . PRO A 1 211 ? -4.332 -20.811 5.259 1.00 93.44 211 PRO A O 1
ATOM 1706 N N . GLU A 1 212 ? -6.130 -21.110 6.564 1.00 92.12 212 GLU A N 1
ATOM 1707 C CA . GLU A 1 212 ? -5.390 -21.198 7.828 1.00 92.12 212 GLU A CA 1
ATOM 1708 C C . GLU A 1 212 ? -4.273 -22.260 7.800 1.00 92.12 212 GLU A C 1
ATOM 1710 O O . GLU A 1 212 ? -3.208 -22.066 8.384 1.00 92.12 212 GLU A O 1
ATOM 1715 N N . ALA A 1 213 ? -4.474 -23.365 7.073 1.00 95.00 213 ALA A N 1
ATOM 1716 C CA . ALA A 1 213 ? -3.442 -24.384 6.877 1.00 95.00 213 ALA A CA 1
ATOM 1717 C C . ALA A 1 213 ? -2.213 -23.823 6.136 1.00 95.00 213 ALA A C 1
ATOM 1719 O O . ALA A 1 213 ? -1.091 -23.967 6.617 1.00 95.00 213 ALA A O 1
ATOM 1720 N N . LEU A 1 214 ? -2.433 -23.107 5.026 1.00 95.38 214 LEU A N 1
ATOM 1721 C CA . LEU A 1 214 ? -1.364 -22.491 4.237 1.00 95.38 214 LEU A CA 1
ATOM 1722 C C . LEU A 1 214 ? -0.638 -21.402 5.037 1.00 95.38 214 LEU A C 1
ATOM 1724 O O . LEU A 1 214 ? 0.590 -21.358 5.056 1.00 95.38 214 LEU A O 1
ATOM 1728 N N . LYS A 1 215 ? -1.382 -20.562 5.768 1.00 92.31 215 LYS A N 1
ATOM 1729 C CA . LYS A 1 215 ? -0.804 -19.538 6.654 1.00 92.31 215 LYS A CA 1
ATOM 1730 C C . LYS A 1 215 ? 0.150 -20.155 7.686 1.00 92.31 215 LYS A C 1
ATOM 1732 O O . LYS A 1 215 ? 1.235 -19.623 7.926 1.00 92.31 215 LYS A O 1
ATOM 1737 N N . ARG A 1 216 ? -0.226 -21.297 8.276 1.00 94.50 216 ARG A N 1
ATOM 1738 C CA . ARG A 1 216 ? 0.621 -22.031 9.232 1.00 94.50 216 ARG A CA 1
ATOM 1739 C C . ARG A 1 216 ? 1.879 -22.587 8.580 1.00 94.50 216 ARG A C 1
ATOM 1741 O O . ARG A 1 216 ? 2.956 -22.424 9.147 1.00 94.50 216 ARG A O 1
ATOM 1748 N N . GLU A 1 217 ? 1.762 -23.206 7.408 1.00 96.50 217 GLU A N 1
ATOM 1749 C CA . GLU A 1 217 ? 2.918 -23.733 6.673 1.00 96.50 217 GLU A CA 1
ATOM 1750 C C . GLU A 1 217 ? 3.917 -22.628 6.314 1.00 96.50 217 GLU A C 1
ATOM 1752 O O . GLU A 1 217 ? 5.110 -22.775 6.587 1.00 96.50 217 GLU A O 1
ATOM 1757 N N . LEU A 1 218 ? 3.431 -21.488 5.812 1.00 94.75 218 LEU A N 1
ATOM 1758 C CA . LEU A 1 218 ? 4.261 -20.316 5.516 1.00 94.75 218 LEU A CA 1
ATOM 1759 C C . LEU A 1 218 ? 4.957 -19.775 6.771 1.00 94.75 218 LEU A C 1
ATOM 1761 O O . LEU A 1 218 ? 6.153 -19.493 6.739 1.00 94.75 218 LEU A O 1
ATOM 1765 N N . SER A 1 219 ? 4.247 -19.690 7.901 1.00 92.56 219 SER A N 1
ATOM 1766 C CA . SER A 1 219 ? 4.836 -19.253 9.174 1.00 92.56 219 SER A CA 1
ATOM 1767 C C . SER A 1 219 ? 5.931 -20.208 9.667 1.00 92.56 219 SER A C 1
ATOM 1769 O O . SER A 1 219 ? 6.976 -19.763 10.144 1.00 92.56 219 SER A O 1
ATOM 1771 N N . ILE A 1 220 ? 5.731 -21.523 9.525 1.00 94.88 220 ILE A N 1
ATOM 1772 C CA . ILE A 1 220 ? 6.746 -22.531 9.862 1.00 94.88 220 ILE A CA 1
ATOM 1773 C C . ILE A 1 220 ? 7.959 -22.403 8.931 1.00 94.88 220 ILE A C 1
ATOM 1775 O O . ILE A 1 220 ? 9.093 -22.440 9.408 1.00 94.88 220 ILE A O 1
ATOM 1779 N N . GLY A 1 221 ? 7.736 -22.245 7.624 1.00 94.00 221 GLY A N 1
ATOM 1780 C CA . GLY A 1 221 ? 8.795 -22.061 6.631 1.00 94.00 221 GLY A CA 1
ATOM 1781 C C . GLY A 1 221 ? 9.637 -20.815 6.900 1.00 94.00 221 GLY A C 1
ATOM 1782 O O . GLY A 1 221 ? 10.860 -20.906 6.966 1.00 94.00 221 GLY A O 1
ATOM 1783 N N . SER A 1 222 ? 8.984 -19.679 7.154 1.00 92.31 222 SER A N 1
ATOM 1784 C CA . SER A 1 222 ? 9.641 -18.416 7.510 1.00 92.31 222 SER A CA 1
ATOM 1785 C C . SER A 1 222 ? 10.517 -18.559 8.760 1.00 92.31 222 SER A C 1
ATOM 1787 O O . SER A 1 222 ? 11.691 -18.202 8.717 1.00 92.31 222 SER A O 1
ATOM 1789 N N . LYS A 1 223 ? 10.017 -19.190 9.834 1.00 92.44 223 LYS A N 1
ATOM 1790 C CA . LYS A 1 223 ? 10.816 -19.440 11.050 1.00 92.44 223 LYS A CA 1
ATOM 1791 C C . LYS A 1 223 ? 12.053 -20.296 10.782 1.00 92.44 223 LYS A C 1
ATOM 1793 O O . LYS A 1 223 ? 13.115 -20.001 11.320 1.00 92.44 223 LYS A O 1
ATOM 1798 N N . LYS A 1 224 ? 11.926 -21.341 9.956 1.00 93.00 224 LYS A N 1
ATOM 1799 C CA . LYS A 1 224 ? 13.067 -22.186 9.569 1.00 93.00 224 LYS A CA 1
ATOM 1800 C C . LYS A 1 224 ? 14.126 -21.388 8.814 1.00 93.00 224 LYS A C 1
ATOM 1802 O O . LYS A 1 224 ? 15.304 -21.559 9.095 1.00 93.00 224 LYS A O 1
ATOM 1807 N N . LEU A 1 225 ? 13.709 -20.525 7.886 1.00 91.06 225 LEU A N 1
ATOM 1808 C CA . LEU A 1 225 ? 14.622 -19.660 7.136 1.00 91.06 225 LEU A CA 1
ATOM 1809 C C . LEU A 1 225 ? 15.356 -18.693 8.066 1.00 91.06 225 LEU A C 1
ATOM 1811 O O . LEU A 1 225 ? 16.578 -18.630 8.017 1.00 91.06 225 LEU A O 1
ATOM 1815 N N . SER A 1 226 ? 14.638 -18.013 8.964 1.00 86.38 226 SER A N 1
ATOM 1816 C CA . SER A 1 226 ? 15.253 -17.094 9.929 1.00 86.38 226 SER A CA 1
ATOM 1817 C C . SER A 1 226 ? 16.259 -17.785 10.854 1.00 86.38 226 SER A C 1
ATOM 1819 O O . SER A 1 226 ? 17.259 -17.187 11.212 1.00 86.38 226 SER A O 1
ATOM 1821 N N . GLN A 1 227 ? 16.021 -19.046 11.223 1.00 86.62 227 GLN A N 1
ATOM 1822 C CA . GLN A 1 227 ? 16.940 -19.833 12.058 1.00 86.62 227 GLN A CA 1
ATOM 1823 C C . GLN A 1 227 ? 18.136 -20.411 11.287 1.00 86.62 227 GLN A C 1
ATOM 1825 O O . GLN A 1 227 ? 19.119 -20.813 11.902 1.00 86.62 227 GLN A O 1
ATOM 1830 N N . ALA A 1 228 ? 18.042 -20.510 9.960 1.00 83.25 228 ALA A N 1
ATOM 1831 C CA . ALA A 1 228 ? 19.082 -21.085 9.110 1.00 83.25 228 ALA A CA 1
ATOM 1832 C C . ALA A 1 228 ? 20.141 -20.061 8.666 1.00 83.25 228 ALA A C 1
ATOM 1834 O O . ALA A 1 228 ? 21.164 -20.462 8.113 1.00 83.25 228 ALA A O 1
ATOM 1835 N N . ILE A 1 229 ? 19.907 -18.764 8.888 1.00 77.00 229 ILE A N 1
ATOM 1836 C CA . ILE A 1 229 ? 20.850 -17.686 8.579 1.00 77.00 229 ILE A CA 1
ATOM 1837 C C . ILE A 1 229 ? 21.676 -17.406 9.849 1.00 77.00 229 ILE A C 1
ATOM 1839 O O . ILE A 1 229 ? 21.094 -16.983 10.844 1.00 77.00 229 ILE A O 1
ATOM 1843 N N . PRO A 1 230 ? 23.002 -17.654 9.861 1.00 69.69 230 PRO A N 1
ATOM 1844 C CA . PRO A 1 230 ? 23.860 -17.301 10.991 1.00 69.69 230 PRO A CA 1
ATOM 1845 C C . PRO A 1 230 ? 23.911 -15.779 11.195 1.00 69.69 230 PRO A C 1
ATOM 1847 O O . PRO A 1 230 ? 24.024 -15.038 10.216 1.00 69.69 230 PRO A O 1
ATOM 1850 N N . ASP A 1 231 ? 23.898 -15.333 12.455 1.00 60.66 231 ASP A N 1
ATOM 1851 C CA . ASP A 1 231 ? 23.911 -13.911 12.853 1.00 60.66 231 ASP A CA 1
ATOM 1852 C C . ASP A 1 231 ? 25.114 -13.114 12.297 1.00 60.66 231 ASP A C 1
ATOM 1854 O O . ASP A 1 231 ? 25.049 -11.892 12.186 1.00 60.66 231 ASP A O 1
ATOM 1858 N N . ASP A 1 232 ? 26.183 -13.788 11.860 1.00 56.38 232 ASP A N 1
ATOM 1859 C CA . ASP A 1 232 ? 27.418 -13.167 11.356 1.00 56.38 232 ASP A CA 1
ATOM 1860 C C . ASP A 1 232 ? 27.285 -12.465 9.986 1.00 56.38 232 ASP A C 1
ATOM 1862 O O . ASP A 1 232 ? 28.235 -11.825 9.538 1.00 56.38 232 ASP A O 1
ATOM 1866 N N . ASN A 1 233 ? 26.129 -12.548 9.312 1.00 50.28 233 ASN A N 1
ATOM 1867 C CA . ASN A 1 233 ? 25.875 -11.865 8.030 1.00 50.28 233 ASN A CA 1
ATOM 1868 C C . ASN A 1 233 ? 24.812 -10.755 8.099 1.00 50.28 233 ASN A C 1
ATOM 1870 O O . ASN A 1 233 ? 24.459 -10.184 7.064 1.00 50.28 233 ASN A O 1
ATOM 1874 N N . ILE A 1 234 ? 24.294 -10.421 9.284 1.00 51.91 234 ILE A N 1
ATOM 1875 C CA . ILE A 1 234 ? 23.346 -9.313 9.429 1.00 51.91 234 ILE A CA 1
ATOM 1876 C C . ILE A 1 234 ? 24.155 -8.045 9.707 1.00 51.91 234 ILE A C 1
ATOM 1878 O O . ILE A 1 234 ? 24.507 -7.746 10.845 1.00 51.91 234 ILE A O 1
ATOM 1882 N N . SER A 1 235 ? 24.462 -7.292 8.645 1.00 48.09 235 SER A N 1
ATOM 1883 C CA . SER A 1 235 ? 24.826 -5.880 8.790 1.00 48.09 235 SER A CA 1
ATOM 1884 C C . SER A 1 235 ? 23.798 -5.207 9.707 1.00 48.09 235 SER A C 1
ATOM 1886 O O . SER A 1 235 ? 22.593 -5.313 9.475 1.00 48.09 235 SER A O 1
ATOM 1888 N N . HIS A 1 236 ? 24.275 -4.518 10.742 1.00 50.09 236 HIS A N 1
ATOM 1889 C CA . HIS A 1 236 ? 23.491 -3.800 11.753 1.00 50.09 236 HIS A CA 1
ATOM 1890 C C . HIS A 1 236 ? 22.646 -2.622 11.205 1.00 50.09 236 HIS A C 1
ATOM 1892 O O . HIS A 1 236 ? 22.138 -1.826 11.989 1.00 50.09 236 HIS A O 1
ATOM 1898 N N . ASP A 1 237 ? 22.454 -2.522 9.888 1.00 43.12 237 ASP A N 1
ATOM 1899 C CA . ASP A 1 237 ? 21.769 -1.416 9.209 1.00 43.12 237 ASP A CA 1
ATOM 1900 C C . ASP A 1 237 ? 20.269 -1.642 8.956 1.00 43.12 237 ASP A C 1
ATOM 1902 O O . ASP A 1 237 ? 19.644 -0.857 8.243 1.00 43.12 237 ASP A O 1
ATOM 1906 N N . LEU A 1 238 ? 19.642 -2.675 9.528 1.00 42.81 238 LEU A N 1
ATOM 1907 C CA . LEU A 1 238 ? 18.179 -2.749 9.487 1.00 42.81 238 LEU A CA 1
ATOM 1908 C C . LEU A 1 238 ? 17.587 -1.735 10.482 1.00 42.81 238 LEU A C 1
ATOM 1910 O O . LEU A 1 238 ? 17.814 -1.875 11.689 1.00 42.81 238 LEU A O 1
ATOM 1914 N N . PRO A 1 239 ? 16.820 -0.725 10.020 1.00 36.62 239 PRO A N 1
ATOM 1915 C CA . PRO A 1 239 ? 16.101 0.148 10.932 1.00 36.62 239 PRO A CA 1
ATOM 1916 C C . PRO A 1 239 ? 15.112 -0.684 11.762 1.00 36.62 239 PRO A C 1
ATOM 1918 O O . PRO A 1 239 ? 14.594 -1.696 11.275 1.00 36.62 239 PRO A O 1
ATOM 1921 N N . PRO A 1 240 ? 14.851 -0.288 13.021 1.00 35.62 240 PRO A N 1
ATOM 1922 C CA . PRO A 1 240 ? 13.925 -1.007 13.880 1.00 35.62 240 PRO A CA 1
ATOM 1923 C C . PRO A 1 240 ? 12.559 -1.110 13.200 1.00 35.62 240 PRO A C 1
ATOM 1925 O O . PRO A 1 240 ? 12.051 -0.128 12.658 1.00 35.62 240 PRO A O 1
ATOM 1928 N N . SER A 1 241 ? 11.989 -2.314 13.226 1.00 40.94 241 SER A N 1
ATOM 1929 C CA . SER A 1 241 ? 10.661 -2.603 12.694 1.00 40.94 241 SER A CA 1
ATOM 1930 C C . SER A 1 241 ? 9.627 -1.600 13.225 1.00 40.94 241 SER A C 1
ATOM 1932 O O . SER A 1 241 ? 9.546 -1.384 14.437 1.00 40.94 241 SER A O 1
ATOM 1934 N N . ILE A 1 242 ? 8.878 -0.994 12.297 1.00 37.16 242 ILE A N 1
ATOM 1935 C CA . ILE A 1 242 ? 7.778 -0.032 12.517 1.00 37.16 242 ILE A CA 1
ATOM 1936 C C . ILE A 1 242 ? 6.580 -0.694 13.218 1.00 37.16 242 ILE A C 1
ATOM 1938 O O . ILE A 1 242 ? 6.344 -1.893 12.951 1.00 37.16 242 ILE A O 1
#

Nearest PDB structures (foldseek):
  3euh-assembly1_E  TM=2.316E-01  e=1.516E+00  Escherichia coli
  2me9-assembly1_A  TM=2.869E-01  e=7.381E+00  Homo sapiens

Organism: Hypocrea virens (strain Gv29-8 / FGSC 10586) (NCBI:txid413071)

Solvent-accessible surface area (backbone atoms only — not comparable to full-atom values): 14998 Å² total; per-residue (Å²): 133,86,88,81,88,84,80,87,66,86,81,69,81,82,69,56,44,96,65,55,74,68,54,33,51,54,48,49,56,51,61,74,67,49,94,60,90,82,49,72,66,60,52,51,55,49,35,60,75,76,44,45,82,76,43,77,79,82,50,41,67,61,56,52,51,52,33,41,23,35,51,19,36,52,55,33,45,76,78,38,76,87,60,93,52,85,37,61,62,36,38,24,29,66,86,57,74,70,94,72,92,61,101,60,93,72,57,97,80,70,80,52,89,78,69,83,85,76,52,66,56,53,54,48,48,39,51,51,49,45,58,50,68,69,40,86,65,35,63,66,45,67,74,37,66,72,53,44,55,47,51,47,51,55,60,64,65,51,68,39,55,78,79,37,85,90,30,62,76,52,73,67,56,49,53,52,52,50,55,52,48,46,57,44,23,56,46,25,72,77,70,43,42,34,76,44,46,75,56,96,65,66,44,71,48,57,85,66,82,60,55,70,68,59,54,50,53,52,52,54,50,52,52,53,54,64,71,69,55,66,78,92,74,63,69,88,78,68,74,80,86,131

InterPro domains:
  IPR025340 Protein of unknown function DUF4246 [PTHR33119] (104-226)
  IPR049192 Domain of unknown function DUF4246, C-terminal [PF14033] (172-232)
  IPR049207 Domain of unknown function DUF4246, N-terminal [PF21666] (87-154)

Foldseek 3Di:
DDDDPDDPDDDDDLQLAPDDPVLSVVVVVVVVPDPDDDALVNQLVSCVVRPVVVVPPVCSVVRSQSNQLSVLVVVQCVVPVPDCDVDDSHSGPVPDDDPDDDPDQDDPPPPHDDFDDDDLLVVLLLVLLVVLVPDPPSLVCLPPPVSLVVSLVVSQPDPSCVVDNPHDDDSVSSVVSSVVSNVQSVVCVVPQWGFRNPGPDTDIDGPPPDDPVRVVVVVVVVVVVVVVDDPPPDDPPDDPDD

Sequence (242 aa):
MNPNPSDNGPEEPLQLFPGTPEQAKQFQEWVEAADKLICFEDVAEWMRGNANVLLEHGDEVEVIQQVLDNIAKDFQKKISPTATIKLPGYGYHLDRMPEGHFPVFATDTGTEWNAGPLFVRELCILKVVEEITNKPGWWSNIHDTHIIDRWKKEILGLEWSKYLTYADFTPSMADWCIEELKLKADLYKNTGLIPVLDYDDCVIKSDKLVPEALKRELSIGSKKLSQAIPDDNISHDLPPSI